Protein AF-A0A9D3AV76-F1 (afdb_monomer_lite)

Radius of gyration: 21.57 Å; chains: 1; bounding box: 49×58×57 Å

pLDDT: mean 88.71, std 9.18, range [44.19, 98.12]

Sequence (256 aa):
MWAYLFTVALEMLTSYLLTSFLQIGNFQASYWVKEFFNGGSGPGSYFVPLVLQIIFFLPVLYILAQKNANLMLIGAFALNILFELGCYYWAMPQSTYRFIFLRYLFAIALGIWLAKAKHINWYLVTAGALLSLLYITGVSFYDLRPPVQPDWSPQNAPAFFWPFMVVLLGLKLLPEQANGPVKLIAALGKASYHIFLSQMVYFYYMDYLFAKLPLGLYILINLTICLSAGYLFYLLEQKLRAVLNTKKEAGYAVSQ

Foldseek 3Di:
DVLLVVLLVVVLVVVVCCCPPVVPDDRDPVVSVVQVCLQHDFPPSLVVLLVVVCVVCVVVLLVVVVVPLVVSLVVLLVQQVVVQLVCLVVVPDPSVVSNDNSQCSNLSSLVSSVVNDPDDDPVVLVVLLVQLVVQLCCLVPVVDDDSGDNVCRNPGSSNNSNVSVVVVCCVVPPDPDQDDPSVVVVLLVVLVVLLSSLLRSCRRPPLVVCVPPDPVVSVVVSCVRSSVRSSVSVVVVVVVVVVVVVVVVVVVVVVD

Secondary structure (DSSP, 8-state):
-HHHHHHHHHHHHHHHHHHHHH--S---HHHHHHHHHTT-SSTTTTHHHHHHHHHHHHHHHHHHHHHHHHHHHHHHHHHHHHHHHHHHHTT--HHHHTT-GGGGHHHHHHHHHHHH-SS--HHHHHHHHHHHHHHHHHHHHS----SS-GGGTTSSGGGTHHHHHHHHHHHHHS-SS--HHHHHHHHHHHTHHHHHHHHHHHHHHTGGGTTTS-HHHHHHHHHHHHHHHHHHHHHHHHHHHHHHHHHHHHHHHT--

Organism: NCBI:txid182264

Structure (mmCIF, N/CA/C/O backbone):
data_AF-A0A9D3AV76-F1
#
_entry.id   AF-A0A9D3AV76-F1
#
loop_
_atom_site.group_PDB
_atom_site.id
_atom_site.type_symbol
_atom_site.label_atom_id
_atom_site.label_alt_id
_atom_site.label_comp_id
_atom_site.label_asym_id
_atom_site.label_entity_id
_atom_site.label_seq_id
_atom_site.pdbx_PDB_ins_code
_atom_site.Cartn_x
_atom_site.Cartn_y
_atom_site.Cartn_z
_atom_site.occupancy
_atom_site.B_iso_or_equiv
_atom_site.auth_seq_id
_atom_site.auth_comp_id
_atom_site.auth_asym_id
_atom_site.auth_atom_id
_atom_site.pdbx_PDB_model_num
ATOM 1 N N . MET A 1 1 ? 5.324 -13.870 8.249 1.00 69.00 1 MET A N 1
ATOM 2 C CA . MET A 1 1 ? 6.725 -14.335 8.138 1.00 69.00 1 MET A CA 1
ATOM 3 C C . MET A 1 1 ? 6.840 -15.620 7.320 1.00 69.00 1 MET A C 1
ATOM 5 O O . MET A 1 1 ? 7.427 -15.548 6.256 1.00 69.00 1 MET A O 1
ATOM 9 N N . TRP A 1 2 ? 6.248 -16.753 7.736 1.00 77.00 2 TRP A N 1
ATOM 10 C CA . TRP A 1 2 ? 6.347 -18.036 7.006 1.00 77.00 2 TRP A CA 1
ATOM 11 C C . TRP A 1 2 ? 5.944 -17.967 5.527 1.00 77.00 2 TRP A C 1
ATOM 13 O O . TRP A 1 2 ? 6.716 -18.400 4.681 1.00 77.00 2 TRP A O 1
ATOM 23 N N . ALA A 1 3 ? 4.801 -17.352 5.204 1.00 79.25 3 ALA A N 1
ATOM 24 C CA . ALA A 1 3 ? 4.372 -17.188 3.813 1.00 79.25 3 ALA A CA 1
ATOM 25 C C . ALA A 1 3 ? 5.372 -16.388 2.950 1.00 79.25 3 ALA A C 1
ATOM 27 O O . ALA A 1 3 ? 5.609 -16.738 1.798 1.00 79.25 3 ALA A O 1
ATOM 28 N N . TYR A 1 4 ? 6.018 -15.361 3.511 1.00 79.06 4 TYR A N 1
ATOM 29 C CA . TYR A 1 4 ? 7.055 -14.610 2.800 1.00 79.06 4 TYR A CA 1
ATOM 30 C C . TYR A 1 4 ? 8.331 -15.427 2.607 1.00 79.06 4 TYR A C 1
ATOM 32 O O . TYR A 1 4 ? 8.841 -15.483 1.498 1.00 79.06 4 TYR A O 1
ATOM 40 N N . LEU A 1 5 ? 8.809 -16.116 3.651 1.00 80.88 5 LEU A N 1
ATOM 41 C CA . LEU A 1 5 ? 9.973 -17.002 3.537 1.00 80.88 5 LEU A CA 1
ATOM 42 C C . LEU A 1 5 ? 9.748 -18.083 2.474 1.00 80.88 5 LEU A C 1
ATOM 44 O O . LEU A 1 5 ? 10.643 -18.362 1.685 1.00 80.88 5 LEU A O 1
ATOM 48 N N . PHE A 1 6 ? 8.538 -18.645 2.425 1.00 82.88 6 PHE A N 1
ATOM 49 C CA . PHE A 1 6 ? 8.140 -19.575 1.375 1.00 82.88 6 PHE A CA 1
ATOM 50 C C . PHE A 1 6 ? 8.172 -18.926 -0.013 1.00 82.88 6 PHE A C 1
ATOM 52 O O . PHE A 1 6 ? 8.683 -19.529 -0.947 1.00 82.88 6 PHE A O 1
ATOM 59 N N . THR A 1 7 ? 7.666 -17.699 -0.143 1.00 81.38 7 THR A N 1
ATOM 60 C CA . THR A 1 7 ? 7.647 -16.970 -1.421 1.00 81.38 7 THR A CA 1
ATOM 61 C C . THR A 1 7 ? 9.065 -16.700 -1.919 1.00 81.38 7 THR A C 1
ATOM 63 O O . THR A 1 7 ? 9.380 -17.037 -3.052 1.00 81.38 7 THR A O 1
ATOM 66 N N . VAL A 1 8 ? 9.959 -16.220 -1.053 1.00 79.12 8 VAL A N 1
ATOM 67 C CA . VAL A 1 8 ? 11.376 -16.022 -1.400 1.00 79.12 8 VAL A CA 1
ATOM 68 C C . VAL A 1 8 ? 12.038 -17.346 -1.782 1.00 79.12 8 VAL A C 1
ATOM 70 O O . VAL A 1 8 ? 12.766 -17.411 -2.766 1.00 79.12 8 VAL A O 1
ATOM 73 N N . ALA A 1 9 ? 11.772 -18.426 -1.041 1.00 81.94 9 ALA A N 1
ATOM 74 C CA . ALA A 1 9 ? 12.299 -19.745 -1.384 1.00 81.94 9 ALA A CA 1
ATOM 75 C C . ALA A 1 9 ? 11.786 -20.232 -2.751 1.00 81.94 9 ALA A C 1
ATOM 77 O O . ALA A 1 9 ? 12.544 -20.841 -3.505 1.00 81.94 9 ALA A O 1
ATOM 78 N N . LEU A 1 10 ? 10.527 -19.939 -3.086 1.00 83.56 10 LEU A N 1
ATOM 79 C CA . LEU A 1 10 ? 9.934 -20.244 -4.384 1.00 83.56 10 LEU A CA 1
ATOM 80 C C . LEU A 1 10 ? 10.586 -19.429 -5.511 1.00 83.56 10 LEU A C 1
ATOM 82 O O . LEU A 1 10 ? 10.905 -20.004 -6.549 1.00 83.56 10 LEU A O 1
ATOM 86 N N . GLU A 1 11 ? 10.828 -18.132 -5.315 1.00 82.44 11 GLU A N 1
ATOM 87 C CA . GLU A 1 11 ? 11.554 -17.279 -6.272 1.00 82.44 11 GLU A CA 1
ATOM 88 C C . GLU A 1 11 ? 12.980 -17.800 -6.497 1.00 82.44 11 GLU A C 1
ATOM 90 O O . GLU A 1 11 ? 13.387 -18.039 -7.635 1.00 82.44 11 GLU A O 1
ATOM 95 N N . MET A 1 12 ? 13.705 -18.091 -5.410 1.00 82.56 12 MET A N 1
ATOM 96 C CA . MET A 1 12 ? 15.048 -18.674 -5.462 1.00 82.56 12 MET A CA 1
ATOM 97 C C . MET A 1 12 ? 15.064 -20.000 -6.227 1.00 82.56 12 MET A C 1
ATOM 99 O O . MET A 1 12 ? 15.917 -20.197 -7.094 1.00 82.56 12 MET A O 1
ATOM 103 N N . LEU A 1 13 ? 14.123 -20.904 -5.929 1.00 84.25 13 LEU A N 1
ATOM 104 C CA . LEU A 1 13 ? 14.002 -22.193 -6.607 1.00 84.25 13 LEU A CA 1
ATOM 105 C C . LEU A 1 13 ? 13.678 -22.007 -8.091 1.00 84.25 13 LEU A C 1
ATOM 107 O O . LEU A 1 13 ? 14.307 -22.638 -8.934 1.00 84.25 13 LEU A O 1
ATOM 111 N N . THR A 1 14 ? 12.737 -21.123 -8.418 1.00 82.25 14 THR A N 1
ATOM 112 C CA . THR A 1 14 ? 12.335 -20.846 -9.803 1.00 82.25 14 THR A CA 1
ATOM 113 C C . THR A 1 14 ? 13.521 -20.323 -10.604 1.00 82.25 14 THR A C 1
ATOM 115 O O . THR A 1 14 ? 13.842 -20.869 -11.656 1.00 82.25 14 THR A O 1
ATOM 118 N N . SER A 1 15 ? 14.248 -19.333 -10.085 1.00 80.44 15 SER A N 1
ATOM 119 C CA . SER A 1 15 ? 15.439 -18.800 -10.750 1.00 80.44 15 SER A CA 1
ATOM 120 C C . SER A 1 15 ? 16.577 -19.813 -10.862 1.00 80.44 15 SER A C 1
ATOM 122 O O . SER A 1 15 ? 17.272 -19.826 -11.880 1.00 80.44 15 SER A O 1
ATOM 124 N N . TYR A 1 16 ? 16.760 -20.683 -9.863 1.00 83.31 16 TYR A N 1
ATOM 125 C CA . TYR A 1 16 ? 17.701 -21.798 -9.959 1.00 83.31 16 TYR A CA 1
ATOM 126 C C . TYR A 1 16 ? 17.314 -22.746 -11.100 1.00 83.31 16 TYR A C 1
ATOM 128 O O . TYR A 1 16 ? 18.141 -23.025 -11.961 1.00 83.31 16 TYR A O 1
ATOM 136 N N . LEU A 1 17 ? 16.048 -23.172 -11.172 1.00 84.44 17 LEU A N 1
ATOM 137 C CA . LEU A 1 17 ? 15.563 -24.070 -12.223 1.00 84.44 17 LEU A CA 1
ATOM 138 C C . LEU A 1 17 ? 15.683 -23.446 -13.622 1.00 84.44 17 LEU A C 1
ATOM 140 O O . LEU A 1 17 ? 16.164 -24.108 -14.540 1.00 84.44 17 LEU A O 1
ATOM 144 N N . LEU A 1 18 ? 15.310 -22.172 -13.788 1.00 82.06 18 LEU A N 1
ATOM 145 C CA . LEU A 1 18 ? 15.454 -21.448 -15.058 1.00 82.06 18 LEU A CA 1
ATOM 146 C C . LEU A 1 18 ? 16.920 -21.378 -15.510 1.00 82.06 18 LEU A C 1
ATOM 148 O O . LEU A 1 18 ? 17.220 -21.609 -16.681 1.00 82.06 18 LEU A O 1
ATOM 152 N N . THR A 1 19 ? 17.840 -21.128 -14.576 1.00 82.25 19 THR A N 1
ATOM 153 C CA . THR A 1 19 ? 19.273 -21.070 -14.885 1.00 82.25 19 THR A CA 1
ATOM 154 C C . THR A 1 19 ? 19.820 -22.459 -15.220 1.00 82.25 19 THR A C 1
ATOM 156 O O . THR A 1 19 ? 20.489 -22.638 -16.233 1.00 82.25 19 THR A O 1
ATOM 159 N N . SER A 1 20 ? 19.534 -23.460 -14.385 1.00 82.06 20 SER A N 1
ATOM 160 C CA . SER A 1 20 ? 20.127 -24.795 -14.500 1.00 82.06 20 SER A CA 1
ATOM 161 C C . SER A 1 20 ? 19.574 -25.611 -15.665 1.00 82.06 20 SER A C 1
ATOM 163 O O . SER A 1 20 ? 20.332 -26.362 -16.273 1.00 82.06 20 SER A O 1
ATOM 165 N N . PHE A 1 21 ? 18.284 -25.479 -15.987 1.00 82.25 21 PHE A N 1
ATOM 166 C CA . PHE A 1 21 ? 17.641 -26.299 -17.021 1.00 82.25 21 PHE A CA 1
ATOM 167 C C . PHE A 1 21 ? 17.421 -25.567 -18.340 1.00 82.25 21 PHE A C 1
ATOM 169 O O . PHE A 1 21 ? 17.516 -26.192 -19.392 1.00 82.25 21 PHE A O 1
ATOM 176 N N . LEU A 1 22 ? 17.132 -24.264 -18.304 1.00 78.62 22 LEU A N 1
ATOM 177 C CA . LEU A 1 22 ? 16.850 -23.488 -19.517 1.00 78.62 22 LEU A CA 1
ATOM 178 C C . LEU A 1 22 ? 18.026 -22.604 -19.947 1.00 78.62 22 LEU A C 1
ATOM 180 O O . LEU A 1 22 ? 17.945 -21.977 -20.997 1.00 78.62 22 LEU A O 1
ATOM 184 N N . GLN A 1 23 ? 19.112 -22.561 -19.162 1.00 78.62 23 GLN A N 1
ATOM 185 C CA . GLN A 1 23 ? 20.266 -21.677 -19.379 1.00 78.62 23 GLN A CA 1
ATOM 186 C C . GLN A 1 23 ? 19.872 -20.192 -19.474 1.00 78.62 23 GLN A C 1
ATOM 188 O O . GLN A 1 23 ? 20.535 -19.394 -20.136 1.00 78.62 23 GLN A O 1
ATOM 193 N N . ILE A 1 24 ? 18.781 -19.811 -18.801 1.00 71.25 24 ILE A N 1
ATOM 194 C CA . ILE A 1 24 ? 18.289 -18.434 -18.764 1.00 71.25 24 ILE A CA 1
ATOM 195 C C . ILE A 1 24 ? 18.791 -17.770 -17.479 1.00 71.25 24 ILE A C 1
ATOM 197 O O . ILE A 1 24 ? 18.365 -18.124 -16.381 1.00 71.25 24 ILE A O 1
ATOM 201 N N . GLY A 1 25 ? 19.654 -16.763 -17.627 1.00 70.56 25 GLY A N 1
ATOM 202 C CA . GLY A 1 25 ? 20.172 -15.958 -16.517 1.00 70.56 25 GLY A CA 1
ATOM 203 C C . GLY A 1 25 ? 21.386 -16.570 -15.808 1.00 70.56 25 GLY A C 1
ATOM 204 O O . GLY A 1 25 ? 22.022 -17.487 -16.314 1.00 70.56 25 GLY A O 1
ATOM 205 N N . ASN A 1 26 ? 21.733 -16.017 -14.642 1.00 74.69 26 ASN A N 1
ATOM 206 C CA . ASN A 1 26 ? 22.819 -16.492 -13.781 1.00 74.69 26 ASN A CA 1
ATOM 207 C C . ASN A 1 26 ? 22.327 -16.569 -12.331 1.00 74.69 26 ASN A C 1
ATOM 209 O O . ASN A 1 26 ? 21.819 -15.584 -11.795 1.00 74.69 26 ASN A O 1
ATOM 213 N N . PHE A 1 27 ? 22.527 -17.711 -11.669 1.00 77.75 27 PHE A N 1
ATOM 214 C CA . PHE A 1 27 ? 22.172 -17.892 -10.263 1.00 77.75 27 PHE A CA 1
ATOM 215 C C . PHE A 1 27 ? 23.388 -17.647 -9.362 1.00 77.75 27 PHE A C 1
ATOM 217 O O . PHE A 1 27 ? 24.388 -18.358 -9.445 1.00 77.75 27 PHE A O 1
ATOM 224 N N . GLN A 1 28 ? 23.292 -16.668 -8.459 1.00 81.06 28 GLN A N 1
ATOM 225 C CA . GLN A 1 28 ? 24.286 -16.433 -7.409 1.00 81.06 28 GLN A CA 1
ATOM 226 C C . GLN A 1 28 ? 23.604 -16.376 -6.041 1.00 81.06 28 GLN A C 1
ATOM 228 O O . GLN A 1 28 ? 22.741 -15.536 -5.807 1.00 81.06 28 GLN A O 1
ATOM 233 N N . ALA A 1 29 ? 24.013 -17.226 -5.096 1.00 76.38 29 ALA A N 1
ATOM 234 C CA . ALA A 1 29 ? 23.403 -17.260 -3.762 1.00 76.38 29 ALA A CA 1
ATOM 235 C C . ALA A 1 29 ? 23.553 -15.926 -2.998 1.00 76.38 29 ALA A C 1
ATOM 237 O O . ALA A 1 29 ? 22.637 -15.495 -2.302 1.00 76.38 29 ALA A O 1
ATOM 238 N N . SER A 1 30 ? 24.682 -15.232 -3.172 1.00 79.69 30 SER A N 1
ATOM 239 C CA . SER A 1 30 ? 24.945 -13.922 -2.560 1.00 79.69 30 SER A CA 1
ATOM 240 C C . SER A 1 30 ? 24.011 -12.818 -3.068 1.00 79.69 30 SER A C 1
ATOM 242 O O . SER A 1 30 ? 23.711 -11.886 -2.321 1.00 79.69 30 SER A O 1
ATOM 244 N N . TYR A 1 31 ? 23.530 -12.927 -4.310 1.00 80.69 31 TYR A N 1
ATOM 245 C CA . TYR A 1 31 ? 22.518 -12.033 -4.864 1.00 80.69 31 TYR A CA 1
ATOM 246 C C . TYR A 1 31 ? 21.194 -12.200 -4.113 1.00 80.69 31 TYR A C 1
ATOM 248 O O . TYR A 1 31 ? 20.659 -11.220 -3.612 1.00 80.69 31 TYR A O 1
ATOM 256 N N . TRP A 1 32 ? 20.739 -13.435 -3.899 1.00 76.19 32 TRP A N 1
ATOM 257 C CA . TRP A 1 32 ? 19.481 -13.715 -3.198 1.00 76.19 32 TRP A CA 1
ATOM 258 C C . TRP A 1 32 ? 19.474 -13.293 -1.728 1.00 76.19 32 TRP A C 1
ATOM 260 O O . TRP A 1 32 ? 18.453 -12.829 -1.227 1.00 76.19 32 TRP A O 1
ATOM 270 N N . VAL A 1 33 ? 20.619 -13.375 -1.042 1.00 76.44 33 VAL A N 1
ATOM 271 C CA . VAL A 1 33 ? 20.750 -12.822 0.316 1.00 76.44 33 VAL A CA 1
ATOM 272 C C . VAL A 1 33 ? 20.561 -11.303 0.306 1.00 76.44 33 VAL A C 1
ATOM 274 O O . VAL A 1 33 ? 19.845 -10.774 1.151 1.00 76.44 33 VAL A O 1
ATOM 277 N N . LYS A 1 34 ? 21.163 -10.591 -0.656 1.00 77.12 34 LYS A N 1
ATOM 278 C CA . LYS A 1 34 ? 20.973 -9.137 -0.801 1.00 77.12 34 LYS A CA 1
ATOM 279 C C . LYS A 1 34 ? 19.532 -8.799 -1.172 1.00 77.12 34 LYS A C 1
ATOM 281 O O . LYS A 1 34 ? 18.949 -7.905 -0.567 1.00 77.12 34 LYS A O 1
ATOM 286 N N . GLU A 1 35 ? 18.956 -9.533 -2.116 1.00 75.06 35 GLU A N 1
ATOM 287 C CA . GLU A 1 35 ? 17.571 -9.362 -2.545 1.00 75.06 35 GLU A CA 1
ATOM 288 C C . GLU A 1 35 ? 16.603 -9.551 -1.379 1.00 75.06 35 GLU A C 1
ATOM 290 O O . GLU A 1 35 ? 15.735 -8.712 -1.202 1.00 75.06 35 GLU A O 1
ATOM 295 N N . PHE A 1 36 ? 16.796 -10.536 -0.497 1.00 72.81 36 PHE A N 1
ATOM 296 C CA . PHE A 1 36 ? 15.946 -10.717 0.686 1.00 72.81 36 PHE A CA 1
ATOM 297 C C . PHE A 1 36 ? 15.835 -9.453 1.559 1.00 72.81 36 PHE A C 1
ATOM 299 O O . PHE A 1 36 ? 14.736 -9.090 1.988 1.00 72.81 36 PHE A O 1
ATOM 306 N N . PHE A 1 37 ? 16.956 -8.761 1.796 1.00 71.06 37 PHE A N 1
ATOM 307 C CA . PHE A 1 37 ? 16.985 -7.502 2.553 1.00 71.06 37 PHE A CA 1
ATOM 308 C C . PHE A 1 37 ? 16.527 -6.295 1.729 1.00 71.06 37 PHE A C 1
ATOM 310 O O . PHE A 1 37 ? 15.977 -5.348 2.287 1.00 71.06 37 PHE A O 1
ATOM 317 N N . ASN A 1 38 ? 16.692 -6.354 0.409 1.00 70.81 38 ASN A N 1
ATOM 318 C CA . ASN A 1 38 ? 16.188 -5.365 -0.540 1.00 70.81 38 ASN A CA 1
ATOM 319 C C . ASN A 1 38 ? 14.750 -5.670 -1.005 1.00 70.81 38 ASN A C 1
ATOM 321 O O . ASN A 1 38 ? 14.259 -5.034 -1.931 1.00 70.81 38 ASN A O 1
ATOM 325 N N . GLY A 1 39 ? 14.058 -6.618 -0.368 1.00 63.94 39 GLY A N 1
ATOM 326 C CA . GLY A 1 39 ? 12.656 -6.941 -0.620 1.00 63.94 39 GLY A CA 1
ATOM 327 C C . GLY A 1 39 ? 12.377 -7.910 -1.768 1.00 63.94 39 GLY A C 1
ATOM 328 O O . GLY A 1 39 ? 11.233 -8.312 -1.933 1.00 63.94 39 GLY A O 1
ATOM 329 N N . GLY A 1 40 ? 13.391 -8.337 -2.513 1.00 68.44 40 GLY A N 1
ATOM 330 C CA . GLY A 1 40 ? 13.275 -9.252 -3.642 1.00 68.44 40 GLY A CA 1
ATOM 331 C C . GLY A 1 40 ? 13.197 -8.531 -4.983 1.00 68.44 40 GLY A C 1
ATOM 332 O O . GLY A 1 40 ? 13.213 -7.296 -5.073 1.00 68.44 40 GLY A O 1
ATOM 333 N N . SER A 1 41 ? 13.040 -9.323 -6.035 1.00 66.44 41 SER A N 1
ATOM 334 C CA . SER A 1 41 ? 12.926 -8.838 -7.404 1.00 66.44 41 SER A CA 1
ATOM 335 C C . SER A 1 41 ? 11.465 -8.810 -7.850 1.00 66.44 41 SER A C 1
ATOM 337 O O . SER A 1 41 ? 10.723 -9.759 -7.637 1.00 66.44 41 SER A O 1
ATOM 339 N N . GLY A 1 42 ? 11.042 -7.701 -8.464 1.00 70.56 42 GLY A N 1
ATOM 340 C CA . GLY A 1 42 ? 9.689 -7.536 -9.005 1.00 70.56 42 GLY A CA 1
ATOM 341 C C . GLY A 1 42 ? 8.834 -6.456 -8.332 1.00 70.56 42 GLY A C 1
ATOM 342 O O . GLY A 1 42 ? 9.259 -5.791 -7.382 1.00 70.56 42 GLY A O 1
ATOM 343 N N . PRO A 1 43 ? 7.634 -6.198 -8.874 1.00 73.44 43 PRO A N 1
ATOM 344 C CA . PRO A 1 43 ? 6.747 -5.158 -8.369 1.00 73.44 43 PRO A CA 1
ATOM 345 C C . PRO A 1 43 ? 6.242 -5.509 -6.964 1.00 73.44 43 PRO A C 1
ATOM 347 O O . PRO A 1 43 ? 5.782 -6.617 -6.722 1.00 73.44 43 PRO A O 1
ATOM 350 N N . GLY A 1 44 ? 6.321 -4.557 -6.029 1.00 75.06 44 GLY A N 1
ATOM 351 C CA . GLY A 1 44 ? 5.856 -4.731 -4.643 1.00 75.06 44 GLY A CA 1
ATOM 352 C C . GLY A 1 44 ? 6.878 -5.346 -3.679 1.00 75.06 44 GLY A C 1
ATOM 353 O O . GLY A 1 44 ? 6.672 -5.291 -2.470 1.00 75.06 44 GLY A O 1
ATOM 354 N N . SER A 1 45 ? 8.014 -5.832 -4.175 1.00 78.75 45 SER A N 1
ATOM 355 C CA . SER A 1 45 ? 9.061 -6.492 -3.383 1.00 78.75 45 SER A CA 1
ATOM 356 C C . SER A 1 45 ? 9.558 -5.653 -2.189 1.00 78.75 45 SER A C 1
ATOM 358 O O . SER A 1 45 ? 9.711 -6.127 -1.062 1.00 78.75 45 SER A O 1
ATOM 360 N N . TYR A 1 46 ? 9.625 -4.334 -2.371 1.00 81.31 46 TYR A N 1
ATOM 361 C CA . TYR A 1 46 ? 9.978 -3.367 -1.329 1.00 81.31 46 TYR A CA 1
ATOM 362 C C . TYR A 1 46 ? 9.070 -3.362 -0.088 1.00 81.31 46 TYR A C 1
ATOM 364 O O . TYR A 1 46 ? 9.436 -2.773 0.933 1.00 81.31 46 TYR A O 1
ATOM 372 N N . PHE A 1 47 ? 7.901 -4.007 -0.141 1.00 81.38 47 PHE A N 1
ATOM 373 C CA . PHE A 1 47 ? 6.940 -4.035 0.955 1.00 81.38 47 PHE A CA 1
ATOM 374 C C . PHE A 1 47 ? 7.489 -4.704 2.220 1.00 81.38 47 PHE A C 1
ATOM 376 O O . PHE A 1 47 ? 7.197 -4.245 3.321 1.00 81.38 47 PHE A O 1
ATOM 383 N N . VAL A 1 48 ? 8.303 -5.758 2.115 1.00 78.88 48 VAL A N 1
ATOM 384 C CA . VAL A 1 48 ? 8.774 -6.459 3.323 1.00 78.88 48 VAL A CA 1
ATOM 385 C C . VAL A 1 48 ? 9.803 -5.663 4.131 1.00 78.88 48 VAL A C 1
ATOM 387 O O . VAL A 1 48 ? 9.579 -5.487 5.334 1.00 78.88 48 VAL A O 1
ATOM 390 N N . PRO A 1 49 ? 10.872 -5.109 3.529 1.00 82.88 49 PRO A N 1
ATOM 391 C CA . PRO A 1 49 ? 11.771 -4.196 4.235 1.00 82.88 49 PRO A CA 1
ATOM 392 C C . PRO A 1 49 ? 11.033 -2.986 4.815 1.00 82.88 49 PRO A C 1
ATOM 394 O O . PRO A 1 49 ? 11.350 -2.526 5.913 1.00 82.88 49 PRO A O 1
ATOM 397 N N . LEU A 1 50 ? 10.010 -2.497 4.108 1.00 88.06 50 LEU A N 1
ATOM 398 C CA . LEU A 1 50 ? 9.139 -1.432 4.588 1.00 88.06 50 LEU A CA 1
ATOM 399 C C . LEU A 1 50 ? 8.366 -1.850 5.851 1.00 88.06 50 LEU A C 1
ATOM 401 O O . LEU A 1 50 ? 8.369 -1.114 6.834 1.00 88.06 50 LEU A O 1
ATOM 405 N N . VAL A 1 51 ? 7.740 -3.031 5.871 1.00 86.81 51 VAL A N 1
ATOM 406 C CA . VAL A 1 51 ? 7.018 -3.539 7.054 1.00 86.81 51 VAL A CA 1
ATOM 407 C C . VAL A 1 51 ? 7.946 -3.669 8.261 1.00 86.81 51 VAL A C 1
ATOM 409 O O . VAL A 1 51 ? 7.544 -3.316 9.368 1.00 86.81 51 VAL A O 1
ATOM 412 N N . LEU A 1 52 ? 9.191 -4.116 8.071 1.00 85.94 52 LEU A N 1
ATOM 413 C CA . LEU A 1 52 ? 10.173 -4.186 9.159 1.00 85.94 52 LEU A CA 1
ATOM 414 C C . LEU A 1 52 ? 10.475 -2.803 9.753 1.00 85.94 52 LEU A C 1
ATOM 416 O O . LEU A 1 52 ? 10.484 -2.657 10.976 1.00 85.94 52 LEU A O 1
ATOM 420 N N . GLN A 1 53 ? 10.646 -1.777 8.911 1.00 91.56 53 GLN A N 1
ATOM 421 C CA . GLN A 1 53 ? 10.784 -0.394 9.383 1.00 91.56 53 GLN A CA 1
ATOM 422 C C . GLN A 1 53 ? 9.534 0.051 10.151 1.00 91.56 53 GLN A C 1
ATOM 424 O O . GLN A 1 53 ? 9.644 0.599 11.245 1.00 91.56 53 GLN A O 1
ATOM 429 N N . ILE A 1 54 ? 8.338 -0.231 9.624 1.00 91.75 54 ILE A N 1
ATOM 430 C CA . ILE A 1 54 ? 7.076 0.133 10.278 1.00 91.75 54 ILE A CA 1
ATOM 431 C C . ILE A 1 54 ? 6.977 -0.505 11.664 1.00 91.75 54 ILE A C 1
ATOM 433 O O . ILE A 1 54 ? 6.646 0.200 12.609 1.00 91.75 54 ILE A O 1
ATOM 437 N N . ILE A 1 55 ? 7.303 -1.793 11.821 1.00 91.56 55 ILE A N 1
ATOM 438 C CA . ILE A 1 55 ? 7.284 -2.478 13.126 1.00 91.56 55 ILE A CA 1
ATOM 439 C C . ILE A 1 55 ? 8.153 -1.739 14.151 1.00 91.56 55 ILE A C 1
ATOM 441 O O . ILE A 1 55 ? 7.751 -1.602 15.305 1.00 91.56 55 ILE A O 1
ATOM 445 N N . PHE A 1 56 ? 9.312 -1.228 13.732 1.00 91.44 56 PHE A N 1
ATOM 446 C CA . PHE A 1 56 ? 10.219 -0.491 14.609 1.00 91.44 56 PHE A CA 1
ATOM 447 C C . PHE A 1 56 ? 9.709 0.915 14.964 1.00 91.44 56 PHE A C 1
ATOM 449 O O . PHE A 1 56 ? 9.841 1.350 16.107 1.00 91.44 56 PHE A O 1
ATOM 456 N N . PHE A 1 57 ? 9.097 1.628 14.013 1.00 93.00 57 PHE A N 1
ATOM 457 C CA . PHE A 1 57 ? 8.624 3.004 14.223 1.00 93.00 57 PHE A CA 1
ATOM 458 C C . PHE A 1 57 ? 7.204 3.103 14.799 1.00 93.00 57 PHE A C 1
ATOM 460 O O . PHE A 1 57 ? 6.852 4.122 15.399 1.00 93.00 57 PHE A O 1
ATOM 467 N N . LEU A 1 58 ? 6.386 2.057 14.670 1.00 94.00 58 LEU A N 1
ATOM 468 C CA . LEU A 1 58 ? 5.004 2.039 15.149 1.00 94.00 58 LEU A CA 1
ATOM 469 C C . LEU A 1 58 ? 4.875 2.349 16.655 1.00 94.00 58 LEU A C 1
ATOM 471 O O . LEU A 1 58 ? 4.005 3.153 17.000 1.00 94.00 58 LEU A O 1
ATOM 475 N N . PRO A 1 59 ? 5.729 1.816 17.560 1.00 94.50 59 PRO A N 1
ATOM 476 C CA . PRO A 1 59 ? 5.690 2.168 18.979 1.00 94.50 59 PRO A CA 1
ATOM 477 C C . PRO A 1 59 ? 5.870 3.669 19.230 1.00 94.50 59 PRO A C 1
ATOM 479 O O . PRO A 1 59 ? 5.171 4.237 20.067 1.00 94.50 59 PRO A O 1
ATOM 482 N N . VAL A 1 60 ? 6.755 4.331 18.479 1.00 95.56 60 VAL A N 1
ATOM 483 C CA . VAL A 1 60 ? 6.999 5.777 18.602 1.00 95.56 60 VAL A CA 1
ATOM 484 C C . VAL A 1 60 ? 5.744 6.559 18.224 1.00 95.56 60 VAL A C 1
ATOM 486 O O . VAL A 1 60 ? 5.279 7.397 18.999 1.00 95.56 60 VAL A O 1
ATOM 489 N N . LEU A 1 61 ? 5.145 6.245 17.071 1.00 95.69 61 LEU A N 1
ATOM 490 C CA . LEU A 1 61 ? 3.905 6.884 16.619 1.00 95.69 61 LEU A CA 1
ATOM 491 C C . LEU A 1 61 ? 2.758 6.649 17.603 1.00 95.69 61 LEU A C 1
ATOM 493 O O . LEU A 1 61 ? 1.991 7.566 17.892 1.00 95.69 61 LEU A O 1
ATOM 497 N N . TYR A 1 62 ? 2.673 5.446 18.173 1.00 95.25 62 TYR A N 1
ATOM 498 C CA . TYR A 1 62 ? 1.679 5.118 19.185 1.00 95.25 62 TYR A CA 1
ATOM 499 C C . TYR A 1 62 ? 1.858 5.941 20.469 1.00 95.25 62 TYR A C 1
ATOM 501 O O . TYR A 1 62 ? 0.883 6.493 20.976 1.00 95.25 62 TYR A O 1
ATOM 509 N N . ILE A 1 63 ? 3.088 6.088 20.976 1.00 96.19 63 ILE A N 1
ATOM 510 C CA . ILE A 1 63 ? 3.379 6.923 22.155 1.00 96.19 63 ILE A CA 1
ATOM 511 C C . ILE A 1 63 ? 2.986 8.384 21.898 1.00 96.19 63 ILE A C 1
ATOM 513 O O . ILE A 1 63 ? 2.375 9.019 22.760 1.00 96.19 63 ILE A O 1
ATOM 517 N N . LEU A 1 64 ? 3.287 8.921 20.712 1.00 96.31 64 LEU A N 1
ATOM 518 C CA . LEU A 1 64 ? 2.875 10.276 20.328 1.00 96.31 64 LEU A CA 1
ATOM 519 C C . LEU A 1 64 ? 1.348 10.406 20.257 1.00 96.31 64 LEU A C 1
ATOM 521 O O . LEU A 1 64 ? 0.787 11.378 20.765 1.00 96.31 64 LEU A O 1
ATOM 525 N N . ALA A 1 65 ? 0.669 9.402 19.698 1.00 95.62 65 ALA A N 1
ATOM 526 C CA . ALA A 1 65 ? -0.786 9.372 19.594 1.00 95.62 65 ALA A CA 1
ATOM 527 C C . ALA A 1 65 ? -1.481 9.367 20.964 1.00 95.62 65 ALA A C 1
ATOM 529 O O . ALA A 1 65 ? -2.534 9.982 21.119 1.00 95.62 65 ALA A O 1
ATOM 530 N N . GLN A 1 66 ? -0.885 8.708 21.964 1.00 95.00 66 GLN A N 1
ATOM 531 C CA . GLN A 1 66 ? -1.401 8.691 23.336 1.00 95.00 66 GLN A CA 1
ATOM 532 C C . GLN A 1 66 ? -1.335 10.065 24.005 1.00 95.00 66 GLN A C 1
ATOM 534 O O . GLN A 1 66 ? -2.201 10.389 24.813 1.00 95.00 66 GLN A O 1
ATOM 539 N N . LYS A 1 67 ? -0.329 10.882 23.665 1.00 93.94 67 LYS A N 1
ATOM 540 C CA . LYS A 1 67 ? -0.230 12.262 24.156 1.00 93.94 67 LYS A CA 1
ATOM 541 C C . LYS A 1 67 ? -1.253 13.156 23.464 1.00 93.94 67 LYS A C 1
ATOM 543 O O . LYS A 1 67 ? -2.001 13.864 24.129 1.00 93.94 67 LYS A O 1
ATOM 548 N N . ASN A 1 68 ? -1.273 13.135 22.130 1.00 94.50 68 ASN A N 1
ATOM 549 C CA . ASN A 1 68 ? -2.240 13.875 21.325 1.00 94.50 68 ASN A CA 1
ATOM 550 C C . ASN A 1 68 ? -2.303 13.308 19.896 1.00 94.50 68 ASN A C 1
ATOM 552 O O . ASN A 1 68 ? -1.434 13.581 19.065 1.00 94.50 68 ASN A O 1
ATOM 556 N N . ALA A 1 69 ? -3.359 12.548 19.594 1.00 94.12 69 ALA A N 1
ATOM 557 C CA . ALA A 1 69 ? -3.542 11.914 18.289 1.00 94.12 69 ALA A CA 1
ATOM 558 C C . ALA A 1 69 ? -3.651 12.922 17.131 1.00 94.12 69 ALA A C 1
ATOM 560 O O . ALA A 1 69 ? -3.116 12.665 16.056 1.00 94.12 69 ALA A O 1
ATOM 561 N N . ASN A 1 70 ? -4.293 14.076 17.341 1.00 93.50 70 ASN A N 1
ATOM 562 C CA . ASN A 1 70 ? -4.437 15.099 16.299 1.00 93.50 70 ASN A CA 1
ATOM 563 C C . ASN A 1 70 ? -3.087 15.749 15.974 1.00 93.50 70 ASN A C 1
ATOM 565 O O . ASN A 1 70 ? -2.749 15.915 14.806 1.00 93.50 70 ASN A O 1
ATOM 569 N N . LEU A 1 71 ? -2.294 16.075 17.000 1.00 95.06 71 LEU A N 1
ATOM 570 C CA . LEU A 1 71 ? -0.964 16.656 16.804 1.00 95.06 71 LEU A CA 1
ATOM 571 C C . LEU A 1 71 ? -0.006 15.659 16.139 1.00 95.06 71 LEU A C 1
ATOM 573 O O . LEU A 1 71 ? 0.751 16.044 15.254 1.00 95.06 71 LEU A O 1
ATOM 577 N N . MET A 1 72 ? -0.076 14.378 16.516 1.00 96.62 72 MET A N 1
ATOM 578 C CA . MET A 1 72 ? 0.665 13.2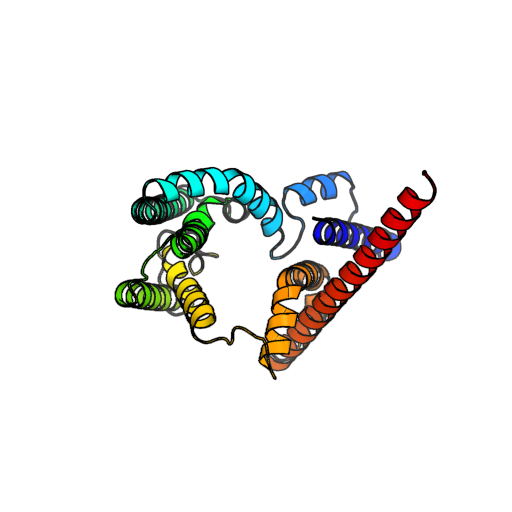98 15.856 1.00 96.62 72 MET A CA 1
ATOM 579 C C . MET A 1 72 ? 0.300 13.199 14.370 1.00 96.62 72 MET A C 1
ATOM 581 O O . MET A 1 72 ? 1.196 13.127 13.534 1.00 96.62 72 MET A O 1
ATOM 585 N N . LEU A 1 73 ? -0.992 13.278 14.034 1.00 96.06 73 LEU A N 1
ATOM 586 C CA . LEU A 1 73 ? -1.467 13.238 12.652 1.00 96.06 73 LEU A CA 1
ATOM 587 C C . LEU A 1 73 ? -0.971 14.440 11.827 1.00 96.06 73 LEU A C 1
ATOM 589 O O . LEU A 1 73 ? -0.453 14.253 10.727 1.00 96.06 73 LEU A O 1
ATOM 593 N N . ILE A 1 74 ? -1.084 15.660 12.366 1.00 95.81 74 ILE A N 1
ATOM 594 C CA . ILE A 1 74 ? -0.599 16.887 11.709 1.00 95.81 74 ILE A CA 1
ATOM 595 C C . ILE A 1 74 ? 0.924 16.834 11.528 1.00 95.81 74 ILE A C 1
ATOM 597 O O . ILE A 1 74 ? 1.428 17.128 10.446 1.00 95.81 74 ILE A O 1
ATOM 601 N N . GLY A 1 75 ? 1.660 16.414 12.561 1.00 97.50 75 GLY A N 1
ATOM 602 C CA . GLY A 1 75 ? 3.113 16.259 12.500 1.00 97.50 75 GLY A CA 1
ATOM 603 C C . GLY A 1 75 ? 3.549 15.207 11.479 1.00 97.50 75 GLY A C 1
ATOM 604 O O . GLY A 1 75 ? 4.484 15.443 10.721 1.00 97.50 75 GLY A O 1
ATOM 605 N N . ALA A 1 76 ? 2.839 14.078 11.402 1.00 97.56 76 ALA A N 1
ATOM 606 C CA . ALA A 1 76 ? 3.075 13.036 10.408 1.00 97.56 76 ALA A CA 1
ATOM 607 C C . ALA A 1 76 ? 2.832 13.535 8.977 1.00 97.56 76 ALA A C 1
ATOM 609 O O . ALA A 1 76 ? 3.629 13.232 8.091 1.00 97.56 76 ALA A O 1
ATOM 610 N N . PHE A 1 77 ? 1.773 14.321 8.754 1.00 97.00 77 PHE A N 1
ATOM 611 C CA . PHE A 1 77 ? 1.514 14.962 7.463 1.00 97.00 77 PHE A CA 1
ATOM 612 C C . PHE A 1 77 ? 2.649 15.914 7.079 1.00 97.00 77 PHE A C 1
ATOM 614 O O . PHE A 1 77 ? 3.230 15.778 6.005 1.00 97.00 77 PHE A O 1
ATOM 621 N N . ALA A 1 78 ? 3.011 16.833 7.979 1.00 97.44 78 ALA A N 1
ATOM 622 C CA . ALA A 1 78 ? 4.066 17.811 7.738 1.00 97.44 78 ALA A CA 1
ATOM 623 C C . ALA A 1 78 ? 5.418 17.137 7.457 1.00 97.44 78 ALA A C 1
ATOM 625 O O . ALA A 1 78 ? 6.085 17.482 6.486 1.00 97.44 78 ALA A O 1
ATOM 626 N N . LEU A 1 79 ? 5.798 16.136 8.256 1.00 97.38 79 LEU A N 1
ATOM 627 C CA . LEU A 1 79 ? 7.048 15.400 8.066 1.00 97.38 79 LEU A CA 1
ATOM 628 C C . LEU A 1 79 ? 7.063 14.616 6.746 1.00 97.38 79 LEU A C 1
ATOM 630 O O . LEU A 1 79 ? 8.098 14.564 6.089 1.00 97.38 79 LEU A O 1
ATOM 634 N N . ASN A 1 80 ? 5.930 14.042 6.334 1.00 96.44 80 ASN A N 1
ATOM 635 C CA . ASN A 1 80 ? 5.809 13.359 5.047 1.00 96.44 80 ASN A CA 1
ATOM 636 C C . ASN A 1 80 ? 5.981 14.342 3.875 1.00 96.44 80 ASN A C 1
ATOM 638 O O . ASN A 1 80 ? 6.779 14.076 2.986 1.00 96.44 80 ASN A O 1
ATOM 642 N N . ILE A 1 81 ? 5.343 15.518 3.917 1.00 95.62 81 ILE A N 1
ATOM 643 C CA . ILE A 1 81 ? 5.530 16.566 2.896 1.00 95.62 81 ILE A CA 1
ATOM 644 C C . ILE A 1 81 ? 6.982 17.058 2.847 1.00 95.62 81 ILE A C 1
ATOM 646 O O . ILE A 1 81 ? 7.549 17.177 1.765 1.00 95.62 81 ILE A O 1
ATOM 650 N N . LEU A 1 82 ? 7.609 17.314 4.000 1.00 96.31 82 LEU A N 1
ATOM 651 C CA . LEU A 1 82 ? 9.020 17.712 4.059 1.00 96.31 82 LEU A CA 1
ATOM 652 C C . LEU A 1 82 ? 9.938 16.638 3.467 1.00 96.31 82 LEU A C 1
ATOM 654 O O . LEU A 1 82 ? 10.889 16.962 2.759 1.00 96.31 82 LEU A O 1
ATOM 658 N N . PHE A 1 83 ? 9.636 15.367 3.730 1.00 95.56 83 PHE A N 1
ATOM 659 C CA . PHE A 1 83 ? 10.347 14.242 3.141 1.00 95.56 83 PHE A CA 1
ATOM 660 C C . PHE A 1 83 ? 10.192 14.202 1.612 1.00 95.56 83 PHE A C 1
ATOM 662 O O . PHE A 1 83 ? 11.197 14.068 0.916 1.00 95.56 83 PHE A O 1
ATOM 669 N N . GLU A 1 84 ? 8.975 14.372 1.085 1.00 94.88 84 GLU A N 1
ATOM 670 C CA . GLU A 1 84 ? 8.719 14.419 -0.363 1.00 94.88 84 GLU A CA 1
ATOM 671 C C . GLU A 1 84 ? 9.481 15.565 -1.042 1.00 94.88 84 GLU A C 1
ATOM 673 O O . GLU A 1 84 ? 10.166 15.346 -2.041 1.00 94.88 84 GLU A O 1
ATOM 678 N N . LEU A 1 85 ? 9.434 16.766 -0.456 1.00 94.94 85 LEU A N 1
ATOM 679 C CA . LEU A 1 85 ? 10.170 17.928 -0.954 1.00 94.94 85 LEU A CA 1
ATOM 680 C C . LEU A 1 85 ? 11.682 17.677 -0.943 1.00 94.94 85 LEU A C 1
ATOM 682 O O . LEU A 1 85 ? 12.356 17.942 -1.935 1.00 94.94 85 LEU A O 1
ATOM 686 N N . GLY A 1 86 ? 12.222 17.129 0.150 1.00 94.94 86 GLY A N 1
ATOM 687 C CA . GLY A 1 86 ? 13.640 16.776 0.241 1.00 94.94 86 GLY A CA 1
ATOM 688 C C . GLY A 1 86 ? 14.055 15.766 -0.832 1.00 94.94 86 GLY A C 1
ATOM 689 O O . GLY A 1 86 ? 15.066 15.959 -1.504 1.00 94.94 86 GLY A O 1
ATOM 690 N N . CYS A 1 87 ? 13.247 14.726 -1.056 1.00 94.50 87 CYS A N 1
ATOM 691 C CA . CYS A 1 87 ? 13.504 13.735 -2.103 1.00 94.50 87 CYS A CA 1
ATOM 692 C C . CYS A 1 87 ? 13.499 14.356 -3.503 1.00 94.50 87 CYS A C 1
ATOM 694 O O . CYS A 1 87 ? 14.361 14.019 -4.315 1.00 94.50 87 CYS A O 1
ATOM 696 N N . TYR A 1 88 ? 12.561 15.267 -3.766 1.00 93.56 88 TYR A N 1
ATOM 697 C CA . TYR A 1 88 ? 12.466 15.983 -5.033 1.00 93.56 88 TYR A CA 1
ATOM 698 C C . TYR A 1 88 ? 13.696 16.869 -5.279 1.00 93.56 88 TYR A C 1
ATOM 700 O O . TYR A 1 88 ? 14.362 16.731 -6.303 1.00 93.56 88 TYR A O 1
ATOM 708 N N . TYR A 1 89 ? 14.054 17.735 -4.325 1.00 95.12 89 TYR A N 1
ATOM 709 C CA . TYR A 1 89 ? 15.169 18.675 -4.491 1.00 95.12 89 TYR A CA 1
ATOM 710 C C . TYR A 1 89 ? 16.545 18.004 -4.520 1.00 95.12 89 TYR A C 1
ATOM 712 O O . TYR A 1 89 ? 17.452 18.508 -5.180 1.00 95.12 89 TYR A O 1
ATOM 720 N N . TRP A 1 90 ? 16.713 16.866 -3.845 1.00 94.69 90 TRP A N 1
ATOM 721 C CA . TRP A 1 90 ? 17.949 16.079 -3.902 1.00 94.69 90 TRP A CA 1
ATOM 722 C C . TRP A 1 90 ? 17.974 15.039 -5.024 1.00 94.69 90 TRP A C 1
ATOM 724 O O . TRP A 1 90 ? 18.917 14.252 -5.081 1.00 94.69 90 TRP A O 1
ATOM 734 N N . ALA A 1 91 ? 16.965 15.020 -5.903 1.00 92.12 91 ALA A N 1
ATOM 735 C CA . ALA A 1 91 ? 16.849 14.060 -7.000 1.00 92.12 91 ALA A CA 1
ATOM 736 C C . ALA A 1 91 ? 17.067 12.608 -6.532 1.00 92.12 91 ALA A C 1
ATOM 738 O O . ALA A 1 91 ? 17.851 11.850 -7.110 1.00 92.12 91 ALA A O 1
ATOM 739 N N . MET A 1 92 ? 16.399 12.225 -5.436 1.00 92.19 92 MET A N 1
ATOM 740 C CA . MET A 1 92 ? 16.592 10.914 -4.823 1.00 92.19 92 MET A CA 1
ATOM 741 C C . MET A 1 92 ? 16.283 9.792 -5.832 1.00 92.19 92 MET A C 1
ATOM 743 O O . MET A 1 92 ? 15.209 9.796 -6.447 1.00 92.19 92 MET A O 1
ATOM 747 N N . PRO A 1 93 ? 17.163 8.778 -5.962 1.00 90.44 93 PRO A N 1
ATOM 748 C CA . PRO A 1 93 ? 16.889 7.624 -6.805 1.00 90.44 93 PRO A CA 1
ATOM 749 C C . PRO A 1 93 ? 15.588 6.931 -6.398 1.00 90.44 93 PRO A C 1
ATOM 751 O O . PRO A 1 93 ? 15.370 6.619 -5.224 1.00 90.44 93 PRO A O 1
ATOM 754 N N . GLN A 1 94 ? 14.737 6.630 -7.379 1.00 85.31 94 GLN A N 1
ATOM 755 C CA . GLN A 1 94 ? 13.456 5.946 -7.162 1.00 85.31 94 GLN A CA 1
ATOM 756 C C . GLN A 1 94 ? 13.613 4.601 -6.449 1.00 85.31 94 GLN A C 1
ATOM 758 O O . GLN A 1 94 ? 12.781 4.227 -5.618 1.00 85.31 94 GLN A O 1
ATOM 763 N N . SER A 1 95 ? 14.704 3.895 -6.760 1.00 83.62 95 SER A N 1
ATOM 764 C CA . SER A 1 95 ? 15.067 2.630 -6.133 1.00 83.62 95 SER A CA 1
ATOM 765 C C . SER A 1 95 ? 15.214 2.768 -4.626 1.00 83.62 95 SER A C 1
ATOM 767 O O . SER A 1 95 ? 14.814 1.849 -3.933 1.00 83.62 95 SER A O 1
ATOM 769 N N . THR A 1 96 ? 15.726 3.892 -4.122 1.00 87.00 96 THR A N 1
ATOM 770 C CA . THR A 1 96 ? 15.881 4.166 -2.687 1.00 87.00 96 THR A CA 1
ATOM 771 C C . THR A 1 96 ? 14.591 4.723 -2.098 1.00 87.00 96 THR A C 1
ATOM 773 O O . THR A 1 96 ? 14.120 4.235 -1.072 1.00 87.00 96 THR A O 1
ATOM 776 N N . TYR A 1 97 ? 13.978 5.690 -2.785 1.00 88.94 97 TYR A N 1
ATOM 777 C CA . TYR A 1 97 ? 12.748 6.362 -2.361 1.00 88.94 97 TYR A CA 1
ATOM 778 C C . TYR A 1 97 ? 11.628 5.373 -1.988 1.00 88.94 97 TYR A C 1
ATOM 780 O O . TYR A 1 97 ? 10.978 5.525 -0.954 1.00 88.94 97 TYR A O 1
ATOM 788 N N . ARG A 1 98 ? 11.442 4.302 -2.776 1.00 85.81 98 ARG A N 1
ATOM 789 C CA . ARG A 1 98 ? 10.376 3.307 -2.549 1.00 85.81 98 ARG A CA 1
ATOM 790 C C . ARG A 1 98 ? 10.500 2.512 -1.240 1.00 85.81 98 ARG A C 1
ATOM 792 O O . ARG A 1 98 ? 9.488 1.997 -0.768 1.00 85.81 98 ARG A O 1
ATOM 799 N N . PHE A 1 99 ? 11.700 2.409 -0.660 1.00 87.12 99 PHE A N 1
ATOM 800 C CA . PHE A 1 99 ? 11.940 1.645 0.572 1.00 87.12 99 PHE A CA 1
ATOM 801 C C . PHE A 1 99 ? 11.740 2.457 1.846 1.00 87.12 99 PHE A C 1
ATOM 803 O O . PHE A 1 99 ? 11.681 1.872 2.924 1.00 87.12 99 PHE A O 1
ATOM 810 N N . ILE A 1 100 ? 11.669 3.785 1.761 1.00 91.06 100 ILE A N 1
ATOM 811 C CA . ILE A 1 100 ? 11.695 4.632 2.950 1.00 91.06 100 ILE A CA 1
ATOM 812 C C . ILE A 1 100 ? 10.296 4.710 3.562 1.00 91.06 100 ILE A C 1
ATOM 814 O O . ILE A 1 100 ? 9.352 5.198 2.938 1.00 91.06 100 ILE A O 1
ATOM 818 N N . PHE A 1 101 ? 10.162 4.284 4.822 1.00 92.56 101 PHE A N 1
ATOM 819 C CA . PHE A 1 101 ? 8.863 4.280 5.502 1.00 92.56 101 PHE A CA 1
ATOM 820 C C . PHE A 1 101 ? 8.229 5.670 5.643 1.00 92.56 101 PHE A C 1
ATOM 822 O O . PHE A 1 101 ? 7.002 5.764 5.701 1.00 92.56 101 PHE A O 1
ATOM 829 N N . LEU A 1 102 ? 9.038 6.742 5.674 1.00 93.81 102 LEU A N 1
ATOM 830 C CA . LEU A 1 102 ? 8.554 8.121 5.800 1.00 93.81 102 LEU A CA 1
ATOM 831 C C . LEU A 1 102 ? 7.543 8.478 4.715 1.00 93.81 102 LEU A C 1
ATOM 833 O O . LEU A 1 102 ? 6.606 9.211 5.011 1.00 93.81 102 LEU A O 1
ATOM 837 N N . ARG A 1 103 ? 7.653 7.884 3.522 1.00 92.75 103 ARG A N 1
ATOM 838 C CA . ARG A 1 103 ? 6.675 8.006 2.435 1.00 92.75 103 ARG A CA 1
ATOM 839 C C . ARG A 1 103 ? 5.260 7.575 2.841 1.00 92.75 103 ARG A C 1
ATOM 841 O O . ARG A 1 103 ? 4.276 8.174 2.420 1.00 92.75 103 ARG A O 1
ATOM 848 N N . TYR A 1 104 ? 5.144 6.568 3.702 1.00 93.31 104 TYR A N 1
ATOM 849 C CA . TYR A 1 104 ? 3.870 6.006 4.167 1.00 93.31 104 TYR A CA 1
ATOM 850 C C . TYR A 1 104 ? 3.466 6.513 5.556 1.00 93.31 104 TYR A C 1
ATOM 852 O O . TYR A 1 104 ? 2.405 6.145 6.063 1.00 93.31 104 TYR A O 1
ATOM 860 N N . LEU A 1 105 ? 4.289 7.368 6.174 1.00 96.38 105 LEU A N 1
ATOM 861 C CA . LEU A 1 105 ? 4.104 7.868 7.535 1.00 96.38 105 LEU A CA 1
ATOM 862 C C . LEU A 1 105 ? 2.697 8.424 7.768 1.00 96.38 105 LEU A C 1
ATOM 864 O O . LEU A 1 105 ? 2.055 8.070 8.755 1.00 96.38 105 LEU A O 1
ATOM 868 N N . PHE A 1 106 ? 2.204 9.264 6.855 1.00 97.38 106 PHE A N 1
ATOM 869 C CA . PHE A 1 106 ? 0.891 9.878 7.020 1.00 97.38 106 PHE A CA 1
ATOM 870 C C . PHE A 1 106 ? -0.258 8.860 6.914 1.00 97.38 106 PHE A C 1
ATOM 872 O O . PHE A 1 106 ? -1.195 8.915 7.707 1.00 97.38 106 PHE A O 1
ATOM 879 N N . ALA A 1 107 ? -0.162 7.873 6.015 1.00 96.38 107 ALA A N 1
ATOM 880 C CA . ALA A 1 107 ? -1.152 6.797 5.909 1.00 96.38 107 ALA A CA 1
ATOM 881 C C . ALA A 1 107 ? -1.206 5.941 7.188 1.00 96.38 107 ALA A C 1
ATOM 883 O O . ALA A 1 107 ? -2.284 5.619 7.686 1.00 96.38 107 ALA A O 1
ATOM 884 N N . ILE A 1 108 ? -0.043 5.617 7.760 1.00 95.88 108 ILE A N 1
ATOM 885 C CA . ILE A 1 108 ? 0.051 4.877 9.027 1.00 95.88 108 ILE A CA 1
ATOM 886 C C . ILE A 1 108 ? -0.534 5.711 10.173 1.00 95.88 108 ILE A C 1
ATOM 888 O O . ILE A 1 108 ? -1.317 5.201 10.977 1.00 95.88 108 ILE A O 1
ATOM 892 N N . ALA A 1 109 ? -0.203 7.003 10.226 1.00 96.62 109 ALA A N 1
ATOM 893 C CA . ALA A 1 109 ? -0.725 7.928 11.224 1.00 96.62 109 ALA A CA 1
ATOM 894 C C . ALA A 1 109 ? -2.254 8.055 11.159 1.00 96.62 109 ALA A C 1
ATOM 896 O O . ALA A 1 109 ? -2.888 8.057 12.211 1.00 96.62 109 ALA A O 1
ATOM 897 N N . LEU A 1 110 ? -2.858 8.081 9.963 1.00 97.06 110 LEU A N 1
ATOM 898 C CA . LEU A 1 110 ? -4.317 8.046 9.785 1.00 97.06 110 LEU A CA 1
ATOM 899 C C . LEU A 1 110 ? -4.941 6.784 10.400 1.00 97.06 110 LEU A C 1
ATOM 901 O O . LEU A 1 110 ? -5.958 6.876 11.086 1.00 97.06 110 LEU A O 1
ATOM 905 N N . GLY A 1 111 ? -4.312 5.619 10.218 1.00 95.75 111 GLY A N 1
ATOM 906 C CA . GLY A 1 111 ? -4.762 4.364 10.829 1.00 95.75 111 GLY A CA 1
ATOM 907 C C . GLY A 1 111 ? -4.691 4.378 12.361 1.00 95.75 111 GLY A C 1
ATOM 908 O O . GLY A 1 111 ? -5.650 3.998 13.034 1.00 95.75 111 GLY A O 1
ATOM 909 N N . ILE A 1 112 ? -3.586 4.872 12.930 1.00 95.88 112 ILE A N 1
ATOM 910 C CA . ILE A 1 112 ? -3.433 5.018 14.390 1.00 95.88 112 ILE A CA 1
ATOM 911 C C . ILE A 1 112 ? -4.428 6.044 14.938 1.00 95.88 112 ILE A C 1
ATOM 913 O O . ILE A 1 112 ? -5.045 5.820 15.980 1.00 95.88 112 ILE A O 1
ATOM 917 N N . TRP A 1 113 ? -4.587 7.168 14.237 1.00 96.06 113 TRP A N 1
ATOM 918 C CA . TRP A 1 113 ? -5.532 8.215 14.595 1.00 96.06 113 TRP A CA 1
ATOM 919 C C . TRP A 1 113 ? -6.956 7.668 14.628 1.00 96.06 113 TRP A C 1
ATOM 921 O O . TRP A 1 113 ? -7.637 7.861 15.627 1.00 96.06 113 TRP A O 1
ATOM 931 N N . LEU A 1 114 ? -7.372 6.904 13.614 1.00 95.38 114 LEU A N 1
ATOM 932 C CA . LEU A 1 114 ? -8.678 6.247 13.581 1.00 95.38 114 LEU A CA 1
ATOM 933 C C . LEU A 1 114 ? -8.896 5.321 14.783 1.00 95.38 114 LEU A C 1
ATOM 935 O O . LEU A 1 114 ? -9.947 5.376 15.411 1.00 95.38 114 LEU A O 1
ATOM 939 N N . ALA A 1 115 ? -7.892 4.521 15.150 1.00 93.31 115 ALA A N 1
ATOM 940 C CA . ALA A 1 115 ? -7.978 3.624 16.304 1.00 93.31 115 ALA A CA 1
ATOM 941 C C . ALA A 1 115 ? -8.082 4.360 17.658 1.00 93.31 115 ALA A C 1
ATOM 943 O O . ALA A 1 115 ? -8.474 3.759 18.659 1.00 93.31 115 ALA A O 1
ATOM 944 N N . LYS A 1 116 ? -7.708 5.645 17.718 1.00 92.00 116 LYS A N 1
ATOM 945 C CA . LYS A 1 116 ? -7.739 6.476 18.935 1.00 92.00 116 LYS A CA 1
ATOM 946 C C . LYS A 1 116 ? -8.834 7.539 18.932 1.00 92.00 116 LYS A C 1
ATOM 948 O O . LYS A 1 116 ? -9.170 8.062 19.996 1.00 92.00 116 LYS A O 1
ATOM 953 N N . ALA A 1 117 ? -9.360 7.894 17.767 1.00 86.12 117 ALA A N 1
ATOM 954 C CA . ALA A 1 117 ? -10.335 8.955 17.617 1.00 86.12 117 ALA A CA 1
ATOM 955 C C . ALA A 1 117 ? -11.638 8.570 18.325 1.00 86.12 117 ALA A C 1
ATOM 957 O O . ALA A 1 117 ? -12.285 7.586 17.983 1.00 86.12 117 ALA A O 1
ATOM 958 N N . LYS A 1 118 ? -12.045 9.381 19.306 1.00 81.88 118 LYS A N 1
ATOM 959 C CA . LYS A 1 118 ? -13.351 9.227 19.969 1.00 81.88 118 LYS A CA 1
ATOM 960 C C . LYS A 1 118 ? -14.504 9.616 19.043 1.00 81.88 118 LYS A C 1
ATOM 962 O O . LYS A 1 118 ? -15.574 9.024 19.100 1.00 81.88 118 LYS A O 1
ATOM 967 N N . HIS A 1 119 ? -14.269 10.614 18.192 1.00 86.00 119 HIS A N 1
ATOM 968 C CA . HIS A 1 119 ? -15.228 11.113 17.215 1.00 86.00 119 HIS A CA 1
ATOM 969 C C . HIS A 1 119 ? -14.517 11.430 15.904 1.00 86.00 119 HIS A C 1
ATOM 971 O O . HIS A 1 119 ? -13.439 12.024 15.899 1.00 86.00 119 HIS A O 1
ATOM 977 N N . ILE A 1 120 ? -15.151 11.057 14.796 1.00 90.88 120 ILE A N 1
ATOM 978 C CA . ILE A 1 120 ? -14.668 11.345 13.449 1.00 90.88 120 ILE A CA 1
ATOM 979 C C . ILE A 1 120 ? -15.439 12.550 12.920 1.00 90.88 120 ILE A C 1
ATOM 981 O O . ILE A 1 120 ? -16.666 12.514 12.812 1.00 90.88 120 ILE A O 1
ATOM 985 N N . ASN A 1 121 ? -14.725 13.618 12.567 1.00 91.88 121 ASN A N 1
ATOM 986 C CA . ASN A 1 121 ? -15.332 14.750 11.879 1.00 91.88 121 ASN A CA 1
ATOM 987 C C . ASN A 1 121 ? -15.477 14.423 10.386 1.00 91.88 121 ASN A C 1
ATOM 989 O O . ASN A 1 121 ? -14.538 14.584 9.605 1.00 91.88 121 ASN A O 1
ATOM 993 N N . TRP A 1 122 ? -16.668 13.968 9.997 1.00 93.81 122 TRP A N 1
ATOM 994 C CA . TRP A 1 122 ? -16.964 13.570 8.621 1.00 93.81 122 TRP A CA 1
ATOM 995 C C . TRP A 1 122 ? -16.800 14.701 7.605 1.00 93.81 122 TRP A C 1
ATOM 997 O O . TRP A 1 122 ? -16.406 14.420 6.477 1.00 93.81 122 TRP A O 1
ATOM 1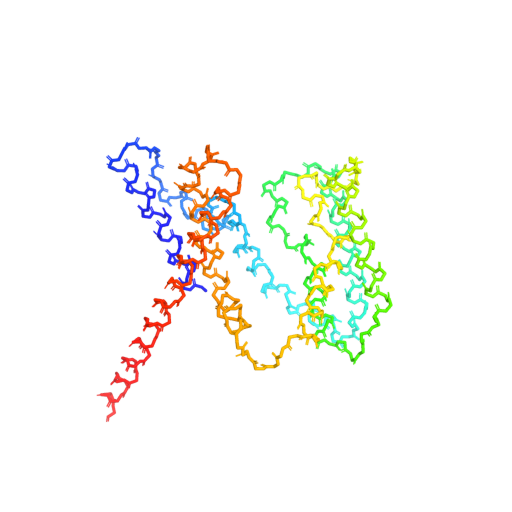007 N N . TYR A 1 123 ? -17.036 15.962 7.980 1.00 94.56 123 TYR A N 1
ATOM 1008 C CA . TYR A 1 123 ? -16.848 17.097 7.072 1.00 94.56 123 TYR A CA 1
ATOM 1009 C C . TYR A 1 123 ? -15.377 17.267 6.695 1.00 94.56 123 TYR A C 1
ATOM 1011 O O . TYR A 1 123 ? -15.060 17.381 5.515 1.00 94.56 123 TYR A O 1
ATOM 1019 N N . LEU A 1 124 ? -14.475 17.206 7.681 1.00 92.81 124 LEU A N 1
ATOM 1020 C CA . LEU A 1 124 ? -13.033 17.298 7.437 1.00 92.81 124 LEU A CA 1
ATOM 1021 C C . LEU A 1 124 ? -12.519 16.112 6.623 1.00 92.81 124 LEU A C 1
ATOM 1023 O O . LEU A 1 124 ? -11.756 16.307 5.682 1.00 92.81 124 LEU A O 1
ATOM 1027 N N . VAL A 1 125 ? -12.957 14.891 6.946 1.00 94.81 125 VAL A N 1
ATOM 1028 C CA . VAL A 1 125 ? -12.523 13.703 6.197 1.00 94.81 125 VAL A CA 1
ATOM 1029 C C . VAL A 1 125 ? -13.055 13.723 4.765 1.00 94.81 125 VAL A C 1
ATOM 1031 O O . VAL A 1 125 ? -12.319 13.392 3.841 1.00 94.81 125 VAL A O 1
ATOM 1034 N N . THR A 1 126 ? -14.298 14.163 4.556 1.00 96.38 126 THR A N 1
ATOM 1035 C CA . THR A 1 126 ? -14.883 14.296 3.212 1.00 96.38 126 THR A CA 1
ATOM 1036 C C . THR A 1 126 ? -14.182 15.381 2.410 1.00 96.38 126 THR A C 1
ATOM 1038 O O . THR A 1 126 ? -13.805 15.132 1.270 1.00 96.38 126 THR A O 1
ATOM 1041 N N . ALA A 1 127 ? -13.931 16.550 3.004 1.00 97.31 127 ALA A N 1
ATOM 1042 C CA . ALA A 1 127 ? -13.165 17.609 2.355 1.00 97.31 127 ALA A CA 1
A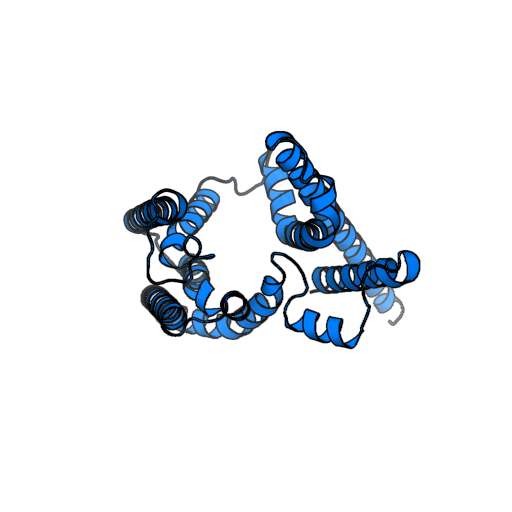TOM 1043 C C . ALA A 1 127 ? -11.754 17.127 1.982 1.00 97.31 127 ALA A C 1
ATOM 1045 O O . ALA A 1 127 ? -11.332 17.293 0.841 1.00 97.31 127 ALA A O 1
ATOM 1046 N N . GLY A 1 128 ? -11.059 16.454 2.906 1.00 96.75 128 GLY A N 1
ATOM 1047 C CA . GLY A 1 128 ? -9.753 15.851 2.650 1.00 96.75 128 GLY A CA 1
ATOM 1048 C C . GLY A 1 128 ? -9.793 14.825 1.517 1.00 96.75 128 GLY A C 1
ATOM 1049 O O . GLY A 1 128 ? -8.945 14.864 0.634 1.00 96.75 128 GLY A O 1
ATOM 1050 N N . ALA A 1 129 ? -10.797 13.947 1.489 1.00 97.62 129 ALA A N 1
ATOM 1051 C CA . ALA A 1 129 ? -10.942 12.931 0.449 1.00 97.62 129 ALA A CA 1
ATOM 1052 C C . ALA A 1 129 ? -11.240 13.535 -0.931 1.00 97.62 129 ALA A C 1
ATOM 1054 O O . ALA A 1 129 ? -10.692 13.066 -1.926 1.00 97.62 129 ALA A O 1
ATOM 1055 N N . LEU A 1 130 ? -12.061 14.588 -0.997 1.00 98.12 130 LEU A N 1
ATOM 1056 C CA . LEU A 1 130 ? -12.311 15.331 -2.234 1.00 98.12 130 LEU A CA 1
ATOM 1057 C C . LEU A 1 130 ? -11.041 16.033 -2.726 1.00 98.12 130 LEU A C 1
ATOM 1059 O O . LEU A 1 130 ? -10.728 15.952 -3.910 1.00 98.12 130 LEU A O 1
ATOM 1063 N N . LEU A 1 131 ? -10.270 16.654 -1.827 1.00 97.44 131 LEU A N 1
ATOM 1064 C CA . LEU A 1 131 ? -8.970 17.240 -2.167 1.00 97.44 131 LEU A CA 1
ATOM 1065 C C . LEU A 1 131 ? -7.978 16.175 -2.653 1.00 97.44 131 LEU A C 1
ATOM 1067 O O . LEU A 1 131 ? -7.310 16.395 -3.660 1.00 97.44 131 LEU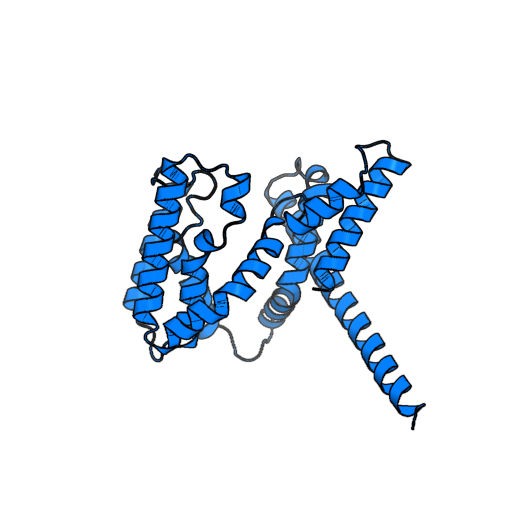 A O 1
ATOM 1071 N N . SER A 1 132 ? -7.922 15.008 -2.003 1.00 97.75 132 SER A N 1
ATOM 1072 C CA . SER A 1 132 ? -7.125 13.869 -2.472 1.00 97.75 132 SER A CA 1
ATOM 1073 C C . SER A 1 132 ? -7.554 13.409 -3.861 1.00 97.75 132 SER A C 1
ATOM 1075 O O . SER A 1 132 ? -6.701 13.159 -4.703 1.00 97.75 132 SER A O 1
ATOM 1077 N N . LEU A 1 133 ? -8.858 13.317 -4.128 1.00 97.19 133 LEU A N 1
ATOM 1078 C CA . LEU A 1 133 ? -9.368 12.894 -5.430 1.00 97.19 133 LEU A CA 1
ATOM 1079 C C . LEU A 1 133 ? -9.032 13.911 -6.528 1.00 97.19 133 LEU A C 1
ATOM 1081 O O . LEU A 1 133 ? -8.581 13.515 -7.602 1.00 97.19 133 LEU A O 1
ATOM 1085 N N . LEU A 1 134 ? -9.197 15.209 -6.253 1.00 97.31 134 LEU A N 1
ATOM 1086 C CA . LEU A 1 134 ? -8.790 16.286 -7.160 1.00 97.31 134 LEU A CA 1
ATOM 1087 C C . LEU A 1 134 ? -7.285 16.243 -7.431 1.00 97.31 134 LEU A C 1
ATOM 1089 O O . LEU A 1 134 ? -6.871 16.344 -8.582 1.00 97.31 134 LEU A O 1
ATOM 1093 N N . TYR A 1 135 ? -6.477 16.038 -6.390 1.00 97.06 135 TYR A N 1
ATOM 1094 C CA . TYR A 1 135 ? -5.030 15.894 -6.503 1.00 97.06 135 TYR A CA 1
ATOM 1095 C C . TYR A 1 135 ? -4.638 14.701 -7.385 1.00 97.06 135 TYR A C 1
ATOM 1097 O O . TYR A 1 135 ? -3.922 14.881 -8.368 1.00 97.06 135 TYR A O 1
ATOM 1105 N N . ILE A 1 136 ? -5.151 13.502 -7.081 1.00 96.69 136 ILE A N 1
ATOM 1106 C CA . ILE A 1 136 ? -4.890 12.278 -7.856 1.00 96.69 136 ILE A CA 1
ATOM 1107 C C . ILE A 1 136 ? -5.290 12.492 -9.318 1.00 96.69 136 ILE A C 1
ATOM 1109 O O . ILE A 1 136 ? -4.519 12.169 -10.219 1.00 96.69 136 ILE A O 1
ATOM 1113 N N . THR A 1 137 ? -6.469 13.076 -9.549 1.00 96.81 137 THR A N 1
ATOM 1114 C CA . THR A 1 137 ? -6.988 13.343 -10.894 1.00 96.81 137 THR A CA 1
ATOM 1115 C C . THR A 1 137 ? -6.097 14.325 -11.647 1.00 96.81 137 THR A C 1
ATOM 1117 O O . THR A 1 137 ? -5.719 14.060 -12.786 1.00 96.81 137 THR A O 1
ATOM 1120 N N . GLY A 1 138 ? -5.714 15.431 -11.006 1.00 96.81 138 GLY A N 1
ATOM 1121 C CA . GLY A 1 138 ? -4.841 16.441 -11.596 1.00 96.81 138 GLY A CA 1
ATOM 1122 C C . GLY A 1 138 ? -3.491 15.862 -12.009 1.00 96.81 138 GLY A C 1
ATOM 1123 O O . GLY A 1 138 ? -3.029 16.092 -13.123 1.00 96.81 138 GLY A O 1
ATOM 1124 N N . VAL A 1 139 ? -2.884 15.067 -11.128 1.00 95.81 139 VAL A N 1
ATOM 1125 C CA . VAL A 1 139 ? -1.577 14.444 -11.366 1.00 95.81 139 VAL A CA 1
ATOM 1126 C C . VAL A 1 139 ? -1.649 13.342 -12.427 1.00 95.81 139 VAL A C 1
ATOM 1128 O O . VAL A 1 139 ? -0.755 13.238 -13.257 1.00 95.81 139 VAL A O 1
ATOM 1131 N N . SER A 1 140 ? -2.703 12.521 -12.421 1.00 94.62 140 SER A N 1
ATOM 1132 C CA . SER A 1 140 ? -2.806 11.354 -13.312 1.00 94.62 140 SER A CA 1
ATOM 1133 C C . SER A 1 140 ? -3.349 11.676 -14.706 1.00 94.62 140 SER A C 1
ATOM 1135 O O . SER A 1 140 ? -3.039 10.948 -15.644 1.00 94.62 140 SER A O 1
ATOM 1137 N N . PHE A 1 141 ? -4.165 12.727 -14.853 1.00 95.56 141 PHE A N 1
ATOM 1138 C CA . PHE A 1 141 ? -4.892 12.999 -16.102 1.00 95.56 141 PHE A CA 1
ATOM 1139 C C . PHE A 1 141 ? -4.717 14.417 -16.663 1.00 95.56 141 PHE A C 1
ATOM 1141 O O . PHE A 1 141 ? -5.066 14.635 -17.819 1.00 95.56 141 PHE A O 1
ATOM 1148 N N . TYR A 1 142 ? -4.198 15.373 -15.885 1.00 95.56 142 TYR A N 1
ATOM 1149 C CA . TYR A 1 142 ? -4.098 16.787 -16.287 1.00 95.56 142 TYR A CA 1
ATOM 1150 C C . TYR A 1 142 ? -2.677 17.362 -16.166 1.00 95.56 142 TYR A C 1
ATOM 1152 O O . TYR A 1 142 ? -2.515 18.575 -16.042 1.00 95.56 142 TYR A O 1
ATOM 1160 N N . ASP A 1 143 ? -1.648 16.507 -16.177 1.00 92.38 143 ASP A N 1
ATOM 1161 C CA . ASP A 1 143 ? -0.232 16.909 -16.138 1.00 92.38 143 ASP A CA 1
ATOM 1162 C C . ASP A 1 143 ? 0.147 17.832 -14.959 1.00 92.38 143 ASP A C 1
ATOM 1164 O O . ASP A 1 143 ? 1.108 18.603 -15.037 1.00 92.38 143 ASP A O 1
ATOM 1168 N N . LEU A 1 144 ? -0.570 17.758 -13.831 1.00 93.69 144 LEU A N 1
ATOM 1169 C CA . LEU A 1 144 ? -0.179 18.478 -12.621 1.00 93.69 144 LEU A CA 1
ATOM 1170 C C . LEU A 1 144 ? 1.138 17.896 -12.089 1.00 93.69 144 LEU A C 1
ATOM 1172 O O . LEU A 1 144 ? 1.208 16.719 -11.741 1.00 93.69 144 LEU A O 1
ATOM 1176 N N . ARG A 1 145 ? 2.175 18.733 -11.979 1.00 92.69 145 ARG A N 1
ATOM 1177 C CA . ARG A 1 145 ? 3.524 18.332 -11.536 1.00 92.69 145 ARG A CA 1
ATOM 1178 C C . ARG A 1 145 ? 3.886 18.979 -10.198 1.00 92.69 145 ARG A C 1
ATOM 1180 O O . ARG A 1 145 ? 4.605 19.979 -10.176 1.00 92.69 145 ARG A O 1
ATOM 1187 N N . PRO A 1 146 ? 3.365 18.459 -9.074 1.00 92.19 146 PRO A N 1
ATOM 1188 C CA . PRO A 1 146 ? 3.787 18.909 -7.756 1.00 92.19 146 PRO A CA 1
ATOM 1189 C C . PRO A 1 146 ? 5.263 18.533 -7.517 1.00 92.19 146 PRO A C 1
ATOM 1191 O O . PRO A 1 146 ? 5.745 17.575 -8.124 1.00 92.19 146 PRO A O 1
ATOM 1194 N N . PRO A 1 147 ? 5.980 19.245 -6.628 1.00 91.56 147 PRO A N 1
ATOM 1195 C CA . PRO A 1 147 ? 7.389 18.986 -6.312 1.00 91.56 147 PRO A CA 1
ATOM 1196 C C . PRO A 1 147 ? 7.549 17.729 -5.435 1.00 91.56 147 PRO A C 1
ATOM 1198 O O . PRO A 1 147 ? 7.911 17.796 -4.265 1.00 91.56 147 PRO A O 1
ATOM 1201 N N . VAL A 1 148 ? 7.207 16.575 -5.998 1.00 90.75 148 VAL A N 1
ATOM 1202 C CA . VAL A 1 148 ? 7.258 15.240 -5.389 1.00 90.75 148 VAL A CA 1
ATOM 1203 C C . VAL A 1 148 ? 7.834 14.264 -6.410 1.00 90.75 148 VAL A C 1
ATOM 1205 O O . VAL A 1 148 ? 7.983 14.608 -7.584 1.00 90.75 148 VAL A O 1
ATOM 1208 N N . GLN A 1 149 ? 8.130 13.031 -6.000 1.00 87.69 149 GLN A N 1
ATOM 1209 C CA . GLN A 1 149 ? 8.697 12.063 -6.935 1.00 87.69 149 GLN A CA 1
ATOM 1210 C C . GLN A 1 149 ? 7.713 11.733 -8.083 1.00 87.69 149 GLN A C 1
ATOM 1212 O O . GLN A 1 149 ? 6.608 11.266 -7.792 1.00 87.69 149 GLN A O 1
ATOM 1217 N N . PRO A 1 150 ? 8.086 11.914 -9.371 1.00 85.00 150 PRO A N 1
ATOM 1218 C CA . PRO A 1 150 ? 7.139 11.841 -10.491 1.00 85.00 150 PRO A CA 1
ATOM 1219 C C . PRO A 1 150 ? 6.359 10.525 -10.584 1.00 85.00 150 PRO A C 1
ATOM 1221 O O . PRO A 1 150 ? 5.130 10.537 -10.596 1.00 85.00 150 PRO A O 1
ATOM 1224 N N . ASP A 1 151 ? 7.050 9.387 -10.548 1.00 83.25 151 ASP A N 1
ATOM 1225 C CA . ASP A 1 151 ? 6.447 8.058 -10.753 1.00 83.25 151 ASP A CA 1
ATOM 1226 C C . ASP A 1 151 ? 5.498 7.627 -9.626 1.00 83.25 151 ASP A C 1
ATOM 1228 O O . ASP A 1 151 ? 4.703 6.701 -9.775 1.00 83.25 151 ASP A O 1
ATOM 1232 N N . TRP A 1 152 ? 5.574 8.307 -8.484 1.00 85.12 152 TRP A N 1
ATOM 1233 C CA . TRP A 1 152 ? 4.799 8.008 -7.282 1.00 85.12 152 TRP A CA 1
ATOM 1234 C C . TRP A 1 152 ? 3.924 9.183 -6.851 1.00 85.12 152 TRP A C 1
ATOM 1236 O O . TRP A 1 152 ? 3.330 9.157 -5.773 1.00 85.12 152 TRP A O 1
ATOM 1246 N N . SER A 1 153 ? 3.818 10.197 -7.706 1.00 88.94 153 SER A N 1
ATOM 1247 C CA . SER A 1 153 ? 3.086 11.429 -7.451 1.00 88.94 153 SER A CA 1
ATOM 1248 C C . SER A 1 153 ? 1.611 11.221 -7.074 1.00 88.94 153 SER A C 1
ATOM 1250 O O . SER A 1 153 ? 1.183 11.889 -6.138 1.00 88.94 153 SER A O 1
ATOM 1252 N N . PRO A 1 154 ? 0.827 10.269 -7.634 1.00 91.88 154 PRO A N 1
ATOM 1253 C CA . PRO A 1 154 ? -0.542 10.040 -7.155 1.00 91.88 154 PRO A CA 1
ATOM 1254 C C . PRO A 1 154 ? -0.613 9.259 -5.826 1.00 91.88 154 PRO A C 1
ATOM 1256 O O . PRO A 1 154 ? -1.704 8.948 -5.355 1.00 91.88 154 PRO A O 1
ATOM 1259 N N . GLN A 1 155 ? 0.525 8.884 -5.229 1.00 90.81 155 GLN A N 1
ATOM 1260 C CA . GLN A 1 155 ? 0.634 7.931 -4.116 1.00 90.81 155 GLN A CA 1
ATOM 1261 C C . GLN A 1 155 ? 1.522 8.474 -2.980 1.00 90.81 155 GLN A C 1
ATOM 1263 O O . GLN A 1 155 ? 2.490 7.826 -2.561 1.00 90.81 155 GLN A O 1
ATOM 1268 N N . ASN A 1 156 ? 1.177 9.660 -2.483 1.00 92.56 156 ASN A N 1
ATOM 1269 C CA . ASN A 1 156 ? 1.848 10.374 -1.391 1.00 92.56 156 ASN A CA 1
ATOM 1270 C C . ASN A 1 156 ? 0.825 10.990 -0.410 1.00 92.56 156 ASN A C 1
ATOM 1272 O O . ASN A 1 156 ? -0.384 10.801 -0.560 1.00 92.56 156 ASN A O 1
ATOM 1276 N N . ALA A 1 157 ? 1.293 11.726 0.607 1.00 94.19 157 ALA A N 1
ATOM 1277 C CA . ALA A 1 157 ? 0.436 12.263 1.671 1.00 94.19 157 ALA A CA 1
ATOM 1278 C C . ALA A 1 157 ? -0.848 12.981 1.200 1.00 94.19 157 ALA A C 1
ATOM 1280 O O . ALA A 1 157 ? -1.914 12.647 1.729 1.00 94.19 157 ALA A O 1
ATOM 1281 N N . PRO A 1 158 ? -0.809 13.906 0.219 1.00 94.62 158 PRO A N 1
ATOM 1282 C CA . PRO A 1 158 ? -2.008 14.549 -0.323 1.00 94.62 158 PRO A CA 1
ATOM 1283 C C . PRO A 1 158 ? -3.083 13.585 -0.832 1.00 94.62 158 PRO A C 1
ATOM 1285 O O . PRO A 1 158 ? -4.263 13.919 -0.779 1.00 94.62 158 PRO A O 1
ATOM 1288 N N . ALA A 1 159 ? -2.708 12.391 -1.292 1.00 96.56 159 ALA A N 1
ATOM 1289 C CA . ALA A 1 159 ? -3.633 11.391 -1.814 1.00 96.56 159 ALA A CA 1
ATOM 1290 C C . ALA A 1 159 ? -4.292 10.526 -0.722 1.00 96.56 159 ALA A C 1
ATOM 1292 O O . ALA A 1 159 ? -5.311 9.889 -0.981 1.00 96.56 159 ALA A O 1
ATOM 1293 N N . PHE A 1 160 ? -3.745 10.470 0.499 1.00 96.88 160 PHE A N 1
ATOM 1294 C CA . PHE A 1 160 ? -4.100 9.426 1.472 1.00 96.88 160 PHE A CA 1
ATOM 1295 C C . PHE A 1 160 ? -5.464 9.586 2.159 1.00 96.88 160 PHE A C 1
ATOM 1297 O O . PHE A 1 160 ? -5.975 8.600 2.695 1.00 96.88 160 PHE A O 1
ATOM 1304 N N . PHE A 1 161 ? -6.114 10.753 2.105 1.00 97.12 161 PHE A N 1
ATOM 1305 C CA . PHE A 1 161 ? -7.487 10.864 2.614 1.00 97.12 161 PHE A CA 1
ATOM 1306 C C . PHE A 1 161 ? -8.501 10.115 1.743 1.00 97.12 161 PHE A C 1
ATOM 1308 O O . PHE A 1 161 ? -9.525 9.670 2.261 1.00 97.12 161 PHE A O 1
ATOM 1315 N N . TRP A 1 162 ? -8.214 9.918 0.452 1.00 97.25 162 TRP A N 1
ATOM 1316 C CA . TRP A 1 162 ? -9.066 9.120 -0.430 1.00 97.25 162 TRP A CA 1
ATOM 1317 C C . TRP A 1 162 ? -9.185 7.650 0.021 1.00 97.25 162 TRP A C 1
ATOM 1319 O O . TRP A 1 162 ? -10.293 7.230 0.368 1.00 97.25 162 TRP A O 1
ATOM 1329 N N . PRO A 1 163 ? -8.096 6.854 0.110 1.00 96.06 163 PRO A N 1
ATOM 1330 C CA . PRO A 1 163 ? -8.189 5.485 0.610 1.00 96.06 163 PRO A CA 1
ATOM 1331 C C . PRO A 1 163 ? -8.659 5.435 2.070 1.00 96.06 163 PRO A C 1
ATOM 1333 O O . PRO A 1 163 ? -9.364 4.502 2.448 1.00 96.06 163 PRO A O 1
ATOM 1336 N N . PHE A 1 164 ? -8.344 6.449 2.884 1.00 97.06 164 PHE A N 1
ATOM 1337 C CA . PHE A 1 164 ? -8.859 6.538 4.250 1.00 97.06 164 PHE A CA 1
ATOM 1338 C C . PHE A 1 164 ? -10.391 6.630 4.296 1.00 97.06 164 PHE A C 1
ATOM 1340 O O . PHE A 1 164 ? -11.022 5.904 5.062 1.00 97.06 164 PHE A O 1
ATOM 1347 N N . MET A 1 165 ? -11.006 7.452 3.439 1.00 97.25 165 MET A N 1
ATOM 1348 C CA . MET A 1 165 ? -12.464 7.523 3.313 1.00 97.25 165 MET A CA 1
ATOM 1349 C C . MET A 1 165 ? -13.061 6.174 2.904 1.00 97.25 165 MET A C 1
ATOM 1351 O O . MET A 1 165 ? -14.048 5.742 3.493 1.00 97.25 165 MET A O 1
ATOM 1355 N N . VAL A 1 166 ? -12.449 5.476 1.942 1.00 95.50 166 VAL A N 1
ATOM 1356 C CA . VAL A 1 166 ? -12.905 4.140 1.522 1.00 95.50 166 VAL A CA 1
ATOM 1357 C C . VAL A 1 166 ? -12.898 3.159 2.699 1.00 95.50 166 VAL A C 1
ATOM 1359 O O . VAL A 1 166 ? -13.876 2.439 2.897 1.00 95.50 166 VAL A O 1
ATOM 1362 N N . VAL A 1 167 ? -11.845 3.168 3.524 1.00 94.69 167 VAL A N 1
ATOM 1363 C CA . VAL A 1 167 ? -11.773 2.343 4.742 1.00 94.69 167 VAL A CA 1
ATOM 1364 C C . VAL A 1 167 ? -12.887 2.707 5.724 1.00 94.69 167 VAL A C 1
ATOM 1366 O O . VAL A 1 167 ? -13.570 1.814 6.220 1.00 94.69 167 VAL A O 1
ATOM 1369 N N . LEU A 1 168 ? -13.121 3.997 5.980 1.00 95.50 168 LEU A N 1
ATOM 1370 C CA . LEU A 1 168 ? -14.189 4.442 6.880 1.00 95.50 168 LEU A CA 1
ATOM 1371 C C . LEU A 1 168 ? -15.583 4.041 6.398 1.00 95.50 168 LEU A C 1
ATOM 1373 O O . LEU A 1 168 ? -16.412 3.612 7.200 1.00 95.50 168 LEU A O 1
ATOM 1377 N N . LEU A 1 169 ? -15.846 4.171 5.098 1.00 94.81 169 LEU A N 1
ATOM 1378 C CA . LEU A 1 169 ? -17.096 3.718 4.498 1.00 94.81 169 LEU A CA 1
ATOM 1379 C C . LEU A 1 169 ? -17.235 2.202 4.626 1.00 94.81 169 LEU A C 1
ATOM 1381 O O . LEU A 1 169 ? -18.306 1.734 4.995 1.00 94.81 169 LEU A O 1
ATOM 1385 N N . GLY A 1 170 ? -16.156 1.447 4.414 1.00 91.75 170 GLY A N 1
ATOM 1386 C CA . GLY A 1 170 ? -16.129 0.006 4.652 1.00 91.75 170 GLY A CA 1
ATOM 1387 C C . GLY A 1 170 ? -16.507 -0.351 6.091 1.00 91.75 170 GLY A C 1
ATOM 1388 O O . GLY A 1 170 ? -17.402 -1.160 6.298 1.00 91.75 170 GLY A O 1
ATOM 1389 N N . LEU A 1 171 ? -15.897 0.305 7.081 1.00 90.81 171 LEU A N 1
ATOM 1390 C CA . LEU A 1 171 ? -16.201 0.084 8.501 1.00 90.81 171 LEU A CA 1
ATOM 1391 C C . LEU A 1 171 ? -17.637 0.471 8.885 1.00 90.81 171 LEU A C 1
ATOM 1393 O O . LEU A 1 171 ? -18.187 -0.101 9.820 1.00 90.81 171 LEU A O 1
ATOM 1397 N N . LYS A 1 172 ? -18.236 1.446 8.193 1.00 91.12 172 LYS A N 1
ATOM 1398 C CA . LYS A 1 172 ? -19.594 1.933 8.475 1.00 91.12 172 LYS A CA 1
ATOM 1399 C C . LYS A 1 172 ? -20.688 1.139 7.756 1.00 91.12 172 LYS A C 1
ATOM 1401 O O . LYS A 1 172 ? -21.784 1.012 8.290 1.00 91.12 172 LYS A O 1
ATOM 1406 N N . LEU A 1 173 ? -20.431 0.700 6.524 1.00 91.31 173 LEU A N 1
ATOM 1407 C CA . LEU A 1 173 ? -21.443 0.139 5.622 1.00 91.31 173 LEU A CA 1
ATOM 1408 C C . LEU A 1 173 ? -21.409 -1.389 5.545 1.00 91.31 173 LEU A C 1
ATOM 1410 O O . LEU A 1 173 ? -22.426 -1.990 5.203 1.00 91.31 173 LEU A O 1
ATOM 1414 N N . LEU A 1 174 ? -20.261 -2.024 5.804 1.00 90.00 174 LEU A N 1
ATOM 1415 C CA . LEU A 1 174 ? -20.170 -3.482 5.749 1.00 90.00 174 LEU A CA 1
ATOM 1416 C C . LEU A 1 174 ? -20.807 -4.113 6.995 1.00 90.00 174 LEU A C 1
ATOM 1418 O O . LEU A 1 174 ? -20.652 -3.588 8.098 1.00 90.00 174 LEU A O 1
ATOM 1422 N N . PRO A 1 175 ? -21.504 -5.253 6.840 1.00 87.56 175 PRO A N 1
ATOM 1423 C CA . PRO A 1 175 ? -22.089 -5.956 7.971 1.00 87.56 175 PRO A CA 1
ATOM 1424 C C . PRO A 1 175 ? -20.995 -6.526 8.883 1.00 87.56 175 PRO A C 1
ATOM 1426 O O . PRO A 1 175 ? -19.966 -7.005 8.403 1.00 87.56 175 PRO A O 1
ATOM 1429 N N . GLU A 1 176 ? -21.251 -6.554 10.194 1.00 85.38 176 GLU A N 1
ATOM 1430 C CA . GLU A 1 176 ? -20.339 -7.165 11.176 1.00 85.38 176 GLU A CA 1
ATOM 1431 C C . GLU A 1 176 ? -20.086 -8.650 10.882 1.00 85.38 176 GLU A C 1
ATOM 1433 O O . GLU A 1 176 ? -18.976 -9.159 11.043 1.00 85.38 176 GLU A O 1
ATOM 1438 N N . GLN A 1 177 ? -21.123 -9.349 10.415 1.00 86.62 177 GLN A N 1
ATOM 1439 C CA . GLN A 1 177 ? -21.043 -10.741 9.999 1.00 86.62 177 GLN A CA 1
ATOM 1440 C C . GLN A 1 177 ? -21.114 -10.837 8.480 1.00 86.62 177 GLN A C 1
ATOM 1442 O O . GLN A 1 177 ? -22.077 -10.403 7.848 1.00 86.62 177 GLN A O 1
ATOM 1447 N N . ALA A 1 178 ? -20.095 -11.452 7.887 1.00 86.88 178 ALA A N 1
ATOM 1448 C CA . ALA A 1 178 ? -20.022 -11.612 6.445 1.00 86.88 178 ALA A CA 1
ATOM 1449 C C . ALA A 1 178 ? -21.071 -12.626 5.949 1.00 86.88 178 ALA A C 1
ATOM 1451 O O . ALA A 1 178 ? -20.936 -13.835 6.159 1.00 86.88 178 ALA A O 1
ATOM 1452 N N . ASN A 1 179 ? -22.096 -12.134 5.254 1.00 87.62 179 ASN A N 1
ATOM 1453 C CA . ASN A 1 179 ? -23.160 -12.926 4.642 1.00 87.62 179 ASN A CA 1
ATOM 1454 C C . ASN A 1 179 ? -23.205 -12.728 3.112 1.00 87.62 179 ASN A C 1
ATOM 1456 O O . ASN A 1 179 ? -22.668 -11.763 2.566 1.00 87.62 179 ASN A O 1
ATOM 1460 N N . GLY A 1 180 ? -23.791 -13.698 2.400 1.00 89.31 180 GLY A N 1
ATOM 1461 C CA . GLY A 1 180 ? -23.935 -13.659 0.939 1.00 89.31 180 GLY A CA 1
ATOM 1462 C C . GLY A 1 180 ? -22.620 -13.336 0.197 1.00 89.31 180 GLY A C 1
ATOM 1463 O O . GLY A 1 180 ? -21.602 -13.979 0.475 1.00 89.31 180 GLY A O 1
ATOM 1464 N N . PRO A 1 181 ? -22.600 -12.350 -0.724 1.00 86.81 181 PRO A N 1
ATOM 1465 C CA . PRO A 1 181 ? -21.407 -11.995 -1.501 1.00 86.81 181 PRO A CA 1
ATOM 1466 C C . PRO A 1 181 ? -20.281 -11.391 -0.646 1.00 86.81 181 PRO A C 1
ATOM 1468 O O . PRO A 1 181 ? -19.103 -11.564 -0.965 1.00 86.81 181 PRO A O 1
ATOM 1471 N N . VAL A 1 182 ? -20.608 -10.754 0.486 1.00 89.44 182 VAL A N 1
ATOM 1472 C CA . VAL A 1 182 ? -19.610 -10.192 1.414 1.00 89.44 182 VAL A CA 1
ATOM 1473 C C . VAL A 1 182 ? -18.743 -11.298 2.017 1.00 89.44 182 VAL A C 1
ATOM 1475 O O . VAL A 1 182 ? -17.575 -11.069 2.316 1.00 89.44 182 VAL A O 1
ATOM 1478 N N . LYS A 1 183 ? -19.258 -12.531 2.126 1.00 92.25 183 LYS A N 1
ATOM 1479 C CA . LYS A 1 183 ? -18.481 -13.691 2.588 1.00 92.25 183 LYS A CA 1
ATOM 1480 C C . LYS A 1 183 ? -17.275 -13.978 1.693 1.00 92.25 183 LYS A C 1
ATOM 1482 O O . LYS A 1 183 ? -16.199 -14.270 2.213 1.00 92.25 183 LYS A O 1
ATOM 1487 N N . LEU A 1 184 ? -17.438 -13.869 0.374 1.00 90.69 184 LEU A N 1
ATOM 1488 C CA . LEU A 1 184 ? -16.338 -14.054 -0.572 1.00 90.69 184 LEU A CA 1
ATOM 1489 C C . LEU A 1 184 ? -15.317 -12.922 -0.441 1.00 90.69 184 LEU A C 1
ATOM 1491 O O . LEU A 1 184 ? -14.125 -13.190 -0.316 1.00 90.69 184 LEU A O 1
ATOM 1495 N N . ILE A 1 185 ? -15.783 -11.672 -0.389 1.00 90.44 185 ILE A N 1
ATOM 1496 C CA . ILE A 1 185 ? -14.916 -10.498 -0.211 1.00 90.44 185 ILE A CA 1
ATOM 1497 C C . ILE A 1 185 ? -14.118 -10.618 1.093 1.00 90.44 185 ILE A C 1
ATOM 1499 O O . ILE A 1 185 ? -12.907 -10.420 1.096 1.00 90.44 185 ILE A O 1
ATOM 1503 N N . ALA A 1 186 ? -14.763 -11.018 2.190 1.00 92.06 186 ALA A N 1
ATOM 1504 C CA . ALA A 1 186 ? -14.106 -11.244 3.472 1.00 92.06 186 ALA A CA 1
ATOM 1505 C C . ALA A 1 186 ? -13.086 -12.393 3.407 1.00 92.06 186 ALA A C 1
ATOM 1507 O O . ALA A 1 186 ? -12.013 -12.293 4.000 1.00 92.06 186 ALA A O 1
ATOM 1508 N N . ALA A 1 187 ? -13.388 -13.479 2.689 1.00 93.69 187 ALA A N 1
ATOM 1509 C CA . ALA A 1 187 ? -12.456 -14.589 2.496 1.00 93.69 187 ALA A CA 1
ATOM 1510 C C . ALA A 1 187 ? -11.211 -14.160 1.701 1.00 93.69 187 ALA A C 1
ATOM 1512 O O . ALA A 1 187 ? -10.093 -14.462 2.116 1.00 93.69 187 ALA A O 1
ATOM 1513 N N . LEU A 1 188 ? -11.393 -13.403 0.616 1.00 94.44 188 LEU A N 1
ATOM 1514 C CA . LEU A 1 188 ? -10.294 -12.840 -0.171 1.00 94.44 188 LEU A CA 1
ATOM 1515 C C . LEU A 1 188 ? -9.499 -11.804 0.631 1.00 94.44 188 LEU A C 1
ATOM 1517 O O . LEU A 1 188 ? -8.275 -11.831 0.617 1.00 94.44 188 LEU A O 1
ATOM 1521 N N . GLY A 1 189 ? -10.172 -10.947 1.403 1.00 91.88 189 GLY A N 1
ATOM 1522 C CA . GLY A 1 189 ? -9.533 -9.975 2.291 1.00 91.88 189 GLY A CA 1
ATOM 1523 C C . GLY A 1 189 ? -8.641 -10.637 3.344 1.00 91.88 189 GLY A C 1
ATOM 1524 O O . GLY A 1 189 ? -7.515 -10.194 3.564 1.00 91.88 189 GLY A O 1
ATOM 1525 N N . LYS A 1 190 ? -9.083 -11.757 3.933 1.00 93.25 190 LYS A N 1
ATOM 1526 C CA . LYS A 1 190 ? -8.265 -12.569 4.856 1.00 93.25 190 LYS A CA 1
ATOM 1527 C C . LYS A 1 190 ? -7.047 -13.205 4.176 1.00 93.25 190 LYS A C 1
ATOM 1529 O O . LYS A 1 190 ? -6.036 -13.411 4.841 1.00 93.25 190 LYS A O 1
ATOM 1534 N N . ALA A 1 191 ? -7.143 -13.494 2.880 1.00 96.25 191 ALA A N 1
ATOM 1535 C CA . ALA A 1 191 ? -6.058 -14.023 2.055 1.00 96.25 191 ALA A CA 1
ATOM 1536 C C . ALA A 1 191 ? -5.249 -12.927 1.331 1.00 96.25 191 ALA A C 1
ATOM 1538 O O . ALA A 1 191 ? -4.356 -13.250 0.552 1.00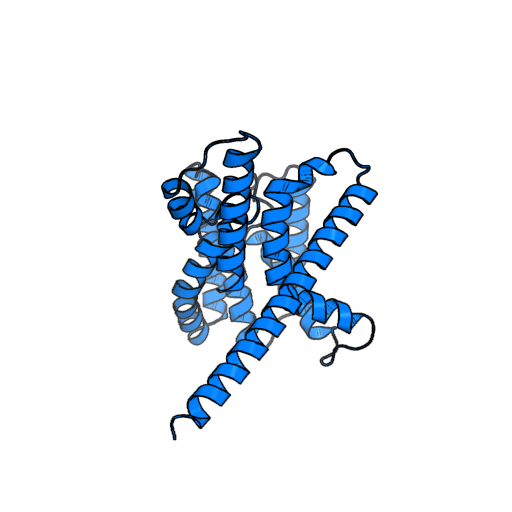 96.25 191 ALA A O 1
ATOM 1539 N N . SER A 1 192 ? -5.531 -11.638 1.569 1.00 94.19 192 SER A N 1
ATOM 1540 C CA . SER A 1 192 ? -4.957 -10.518 0.802 1.00 94.19 192 SER A CA 1
ATOM 1541 C C . SER A 1 192 ? -3.430 -10.493 0.813 1.00 94.19 192 SER A C 1
ATOM 1543 O O . SER A 1 192 ? -2.819 -10.188 -0.205 1.00 94.19 192 SER A O 1
ATOM 1545 N N . TYR A 1 193 ? -2.804 -10.884 1.925 1.00 91.19 193 TYR A N 1
ATOM 1546 C CA . TYR A 1 193 ? -1.349 -10.993 2.013 1.00 91.19 193 TYR A CA 1
ATOM 1547 C C . TYR A 1 193 ? -0.783 -12.095 1.102 1.00 91.19 193 TYR A C 1
ATOM 1549 O O . TYR A 1 193 ? 0.210 -11.879 0.416 1.00 91.19 193 TYR A O 1
ATOM 1557 N N . HIS A 1 194 ? -1.425 -13.262 1.040 1.00 93.75 194 HIS A N 1
ATOM 1558 C CA . HIS A 1 194 ? -1.025 -14.365 0.156 1.00 93.75 194 HIS A CA 1
ATOM 1559 C C . HIS A 1 194 ? -1.283 -14.055 -1.311 1.00 93.75 194 HIS A C 1
ATOM 1561 O O . HIS A 1 194 ? -0.482 -14.431 -2.165 1.00 93.75 194 HIS A O 1
ATOM 1567 N N . ILE A 1 195 ? -2.379 -13.351 -1.598 1.00 95.19 195 ILE A N 1
ATOM 1568 C CA . ILE A 1 195 ? -2.679 -12.814 -2.927 1.00 95.19 195 ILE A CA 1
ATOM 1569 C C . ILE A 1 195 ? -1.581 -11.843 -3.348 1.00 95.19 195 ILE A C 1
ATOM 1571 O O . ILE A 1 195 ? -1.025 -12.010 -4.427 1.00 95.19 195 ILE A O 1
ATOM 1575 N N . PHE A 1 196 ? -1.200 -10.907 -2.479 1.00 91.50 196 PHE A N 1
ATOM 1576 C CA . PHE A 1 196 ? -0.101 -9.980 -2.733 1.00 91.50 196 PHE A CA 1
ATOM 1577 C C . PHE A 1 196 ? 1.225 -10.703 -3.021 1.00 91.50 196 PHE A C 1
ATOM 1579 O O . PHE A 1 196 ? 1.886 -10.409 -4.012 1.00 91.50 196 PHE A O 1
ATOM 1586 N N . LEU A 1 197 ? 1.591 -11.704 -2.214 1.00 88.94 197 LEU A N 1
ATOM 1587 C CA . LEU A 1 197 ? 2.803 -12.498 -2.449 1.00 88.94 197 LEU A CA 1
ATOM 1588 C C . LEU A 1 197 ? 2.745 -13.274 -3.773 1.00 88.94 197 LEU A C 1
ATOM 1590 O O . LEU A 1 197 ? 3.728 -13.337 -4.504 1.00 88.94 197 LEU A O 1
ATOM 1594 N N . SER A 1 198 ? 1.579 -13.825 -4.114 1.00 91.38 198 SER A N 1
ATOM 1595 C CA . SER A 1 198 ? 1.385 -14.535 -5.384 1.00 91.38 198 SER A CA 1
ATOM 1596 C C . SER A 1 198 ? 1.473 -13.587 -6.580 1.00 91.38 198 SER A C 1
ATOM 1598 O O . SER A 1 198 ? 2.042 -13.953 -7.603 1.00 91.38 198 SER A O 1
ATOM 1600 N N . GLN A 1 199 ? 0.960 -12.359 -6.442 1.00 91.44 199 GLN A N 1
ATOM 1601 C CA . GLN A 1 199 ? 1.080 -11.303 -7.448 1.00 91.44 199 GLN A CA 1
ATOM 1602 C C . GLN A 1 199 ? 2.539 -10.938 -7.707 1.00 91.44 199 GLN A C 1
ATOM 1604 O O . GLN A 1 199 ? 2.913 -10.807 -8.867 1.00 91.44 199 GLN A O 1
ATOM 1609 N N . MET A 1 200 ? 3.363 -10.806 -6.662 1.00 87.31 200 MET A N 1
ATOM 1610 C CA . MET A 1 200 ? 4.788 -10.496 -6.823 1.00 87.31 200 MET A CA 1
ATOM 1611 C C . MET A 1 200 ? 5.490 -11.519 -7.725 1.00 87.31 200 MET A C 1
ATOM 1613 O O . MET A 1 200 ? 6.092 -11.142 -8.730 1.00 87.31 200 MET A O 1
ATOM 1617 N N . VAL A 1 201 ? 5.332 -12.811 -7.416 1.00 87.25 201 VAL A N 1
ATOM 1618 C CA . VAL A 1 201 ? 5.928 -13.905 -8.201 1.00 87.25 201 VAL A CA 1
ATOM 1619 C C . VAL A 1 201 ? 5.346 -13.936 -9.615 1.00 87.25 201 VAL A C 1
ATOM 1621 O O . VAL A 1 201 ? 6.080 -14.021 -10.598 1.00 87.25 201 VAL A O 1
ATOM 1624 N N . TYR A 1 202 ? 4.021 -13.833 -9.735 1.00 90.12 202 TYR A N 1
ATOM 1625 C CA . TYR A 1 202 ? 3.329 -13.892 -11.018 1.00 90.12 202 TYR A CA 1
ATOM 1626 C C . TYR A 1 202 ? 3.748 -12.762 -11.965 1.00 90.12 202 TYR A C 1
ATOM 1628 O O . TYR A 1 202 ? 4.137 -13.023 -13.105 1.00 90.12 202 TYR A O 1
ATOM 1636 N N . PHE A 1 203 ? 3.717 -11.513 -11.495 1.00 89.50 203 PHE A N 1
ATOM 1637 C CA . PHE A 1 203 ? 4.066 -10.361 -12.322 1.00 89.50 203 PHE A CA 1
ATOM 1638 C C . PHE A 1 203 ? 5.543 -10.329 -12.700 1.00 89.50 203 PHE A C 1
ATOM 1640 O O . PHE A 1 203 ? 5.892 -9.772 -13.736 1.00 89.50 203 PHE A O 1
ATOM 1647 N N . TYR A 1 204 ? 6.410 -10.948 -11.899 1.00 85.31 204 TYR A N 1
ATOM 1648 C CA . TYR A 1 204 ? 7.821 -11.043 -12.235 1.00 85.31 204 TYR A CA 1
ATOM 1649 C C . TYR A 1 204 ? 8.115 -12.132 -13.280 1.00 85.31 204 TYR A C 1
ATOM 1651 O O . TYR A 1 204 ? 8.870 -11.886 -14.219 1.00 85.31 204 TYR A O 1
ATOM 1659 N N . TYR A 1 205 ? 7.512 -13.321 -13.156 1.00 84.38 205 TYR A N 1
ATOM 1660 C CA . TYR A 1 205 ? 7.886 -14.483 -13.977 1.00 84.38 205 TYR A CA 1
ATOM 1661 C C . TYR A 1 205 ? 6.906 -14.860 -15.090 1.00 84.38 205 TYR A C 1
ATOM 1663 O O . TYR A 1 205 ? 7.282 -15.651 -15.951 1.00 84.38 205 TYR A O 1
ATOM 1671 N N . MET A 1 206 ? 5.654 -14.399 -15.072 1.00 87.12 206 MET A N 1
ATOM 1672 C CA . MET A 1 206 ? 4.599 -14.980 -15.921 1.00 87.12 206 MET A CA 1
ATOM 1673 C C . MET A 1 206 ? 3.729 -13.962 -16.660 1.00 87.12 206 MET A C 1
ATOM 1675 O O . MET A 1 206 ? 3.101 -14.331 -17.649 1.00 87.12 206 MET A O 1
ATOM 1679 N N . ASP A 1 207 ? 3.700 -12.696 -16.244 1.00 86.62 207 ASP A N 1
ATOM 1680 C CA . ASP A 1 207 ? 2.822 -11.681 -16.851 1.00 86.62 207 ASP A CA 1
ATOM 1681 C C . ASP A 1 207 ? 3.049 -11.484 -18.361 1.00 86.62 207 ASP A C 1
ATOM 1683 O O . ASP A 1 207 ? 2.101 -11.332 -19.137 1.00 86.62 207 ASP A O 1
ATOM 1687 N N . TYR A 1 208 ? 4.300 -11.617 -18.816 1.00 87.25 208 TYR A N 1
ATOM 1688 C CA . TYR A 1 208 ? 4.648 -11.496 -20.234 1.00 87.25 208 TYR A CA 1
ATOM 1689 C C . TYR A 1 208 ? 3.924 -12.513 -21.136 1.00 87.25 208 TYR A C 1
ATOM 1691 O O . TYR A 1 208 ? 3.756 -12.251 -22.328 1.00 87.25 208 TYR A O 1
ATOM 1699 N N . LEU A 1 209 ? 3.476 -13.653 -20.590 1.00 89.50 209 LEU A N 1
ATOM 1700 C CA . LEU A 1 209 ? 2.753 -14.688 -21.339 1.00 89.50 209 LEU A CA 1
ATOM 1701 C C . LEU A 1 209 ? 1.407 -14.181 -21.867 1.00 89.50 209 LEU A C 1
ATOM 1703 O O . LEU A 1 209 ? 0.933 -14.647 -22.902 1.00 89.50 209 LEU A O 1
ATOM 1707 N N . PHE A 1 210 ? 0.805 -13.211 -21.177 1.00 91.00 210 PHE A N 1
ATOM 1708 C CA . PHE A 1 210 ? -0.530 -12.699 -21.481 1.00 91.00 210 PHE A CA 1
ATOM 1709 C C . PHE A 1 210 ? -0.525 -11.242 -21.956 1.00 91.00 210 PHE A C 1
ATOM 1711 O O . PHE A 1 210 ? -1.570 -10.739 -22.364 1.00 91.00 210 PHE A O 1
ATOM 1718 N N . ALA A 1 211 ? 0.636 -10.581 -21.989 1.00 87.62 211 ALA A N 1
ATOM 1719 C CA . ALA A 1 211 ? 0.781 -9.153 -22.293 1.00 87.62 211 ALA A CA 1
ATOM 1720 C C . ALA A 1 211 ? 0.219 -8.710 -23.661 1.00 87.62 211 ALA A C 1
ATOM 1722 O O . ALA A 1 211 ? -0.030 -7.527 -23.874 1.00 87.62 211 ALA A O 1
ATOM 1723 N N . LYS A 1 212 ? 0.017 -9.643 -24.602 1.00 93.12 212 LYS A N 1
ATOM 1724 C CA . LYS A 1 212 ? -0.542 -9.363 -25.940 1.00 93.12 212 LYS A CA 1
ATOM 1725 C C . LYS A 1 212 ? -2.063 -9.525 -26.032 1.00 93.12 212 LYS A C 1
ATOM 1727 O O . LYS A 1 212 ? -2.625 -9.334 -27.109 1.00 93.12 212 LYS A O 1
ATOM 1732 N N . LEU A 1 213 ? -2.732 -9.925 -24.952 1.00 93.69 213 LEU A N 1
ATOM 1733 C CA . LEU A 1 213 ? -4.180 -10.107 -24.955 1.00 93.69 213 LEU A CA 1
ATOM 1734 C C . LEU A 1 213 ? -4.922 -8.760 -24.951 1.00 93.69 213 LEU A C 1
ATOM 1736 O O . LEU A 1 213 ? -4.400 -7.766 -24.445 1.00 93.69 213 LEU A O 1
ATOM 1740 N N . PRO A 1 214 ? -6.169 -8.715 -25.459 1.00 96.69 214 PRO A N 1
ATOM 1741 C CA . PRO A 1 214 ? -7.023 -7.542 -25.308 1.00 96.69 214 PRO A CA 1
ATOM 1742 C C . PRO A 1 214 ? -7.169 -7.151 -23.833 1.00 96.69 214 PRO A C 1
ATOM 1744 O O . PRO A 1 214 ? -7.334 -8.028 -22.984 1.00 96.69 214 PRO A O 1
ATOM 1747 N N . LEU A 1 215 ? -7.179 -5.846 -23.534 1.00 93.75 215 LEU A N 1
ATOM 1748 C CA . LEU A 1 215 ? -7.116 -5.310 -22.164 1.00 93.75 215 LEU A CA 1
ATOM 1749 C C . LEU A 1 215 ? -8.110 -5.969 -21.193 1.00 93.75 215 LEU A C 1
ATOM 1751 O O . LEU A 1 215 ? -7.733 -6.349 -20.088 1.00 93.75 215 LEU A O 1
ATOM 1755 N N . GLY A 1 216 ? -9.369 -6.142 -21.607 1.00 95.75 216 GLY A N 1
ATOM 1756 C CA . GLY A 1 216 ? -10.386 -6.774 -20.762 1.00 95.75 216 GLY A CA 1
ATOM 1757 C C . GLY A 1 216 ? -10.055 -8.228 -20.408 1.00 95.75 216 GLY A C 1
ATOM 1758 O O . GLY A 1 216 ? -10.212 -8.634 -19.259 1.00 95.75 216 GLY A O 1
ATOM 1759 N N . LEU A 1 217 ? -9.542 -8.996 -21.373 1.00 94.62 217 LEU A N 1
ATOM 1760 C CA . LEU A 1 217 ? -9.154 -10.391 -21.167 1.00 94.62 217 LEU A CA 1
ATOM 1761 C C . LEU A 1 217 ? -7.858 -10.500 -20.353 1.00 94.62 217 LEU A C 1
ATOM 1763 O O . LEU A 1 217 ? -7.771 -11.344 -19.466 1.00 94.62 217 LEU A O 1
ATOM 1767 N N . TYR A 1 218 ? -6.892 -9.614 -20.609 1.00 94.31 218 TYR A N 1
ATOM 1768 C CA . TYR A 1 218 ? -5.661 -9.490 -19.828 1.00 94.31 218 TYR A CA 1
ATOM 1769 C C . TYR A 1 218 ? -5.962 -9.249 -18.341 1.00 94.31 218 TYR A C 1
ATOM 1771 O O . TYR A 1 218 ? -5.492 -9.994 -17.482 1.00 94.31 218 TYR A O 1
ATOM 1779 N N . ILE A 1 219 ? -6.823 -8.270 -18.034 1.00 93.94 219 ILE A N 1
ATOM 1780 C CA . ILE A 1 219 ? -7.241 -7.969 -16.657 1.00 93.94 219 ILE A CA 1
ATOM 1781 C C . ILE A 1 219 ? -7.957 -9.169 -16.032 1.00 93.94 219 ILE A C 1
ATOM 1783 O O . ILE A 1 219 ? -7.635 -9.555 -14.908 1.00 93.94 219 ILE A O 1
ATOM 1787 N N . LEU A 1 220 ? -8.910 -9.774 -16.749 1.00 95.69 220 LEU A N 1
ATOM 1788 C CA . LEU A 1 220 ? -9.686 -10.904 -16.239 1.00 95.69 220 LEU A CA 1
ATOM 1789 C C . LEU A 1 220 ? -8.794 -12.103 -15.893 1.00 95.69 220 LEU A C 1
ATOM 1791 O O . LEU A 1 220 ? -8.938 -12.678 -14.812 1.00 95.69 220 LEU A O 1
ATOM 1795 N N . ILE A 1 221 ? -7.865 -12.468 -16.781 1.00 94.50 221 ILE A N 1
ATOM 1796 C CA . ILE A 1 221 ? -6.941 -13.591 -16.575 1.00 94.50 221 ILE A CA 1
ATOM 1797 C C . ILE A 1 221 ? -6.004 -13.302 -15.405 1.00 94.50 221 ILE A C 1
ATOM 1799 O O . ILE A 1 221 ? -5.921 -14.116 -14.486 1.00 94.50 221 ILE A O 1
ATOM 1803 N N . ASN A 1 222 ? -5.366 -12.128 -15.384 1.00 94.19 222 ASN A N 1
ATOM 1804 C CA . ASN A 1 222 ? -4.434 -11.751 -14.321 1.00 94.19 222 ASN A CA 1
ATOM 1805 C C . ASN A 1 222 ? -5.110 -11.736 -12.946 1.00 94.19 222 ASN A C 1
ATOM 1807 O O . ASN A 1 222 ? -4.580 -12.310 -11.992 1.00 94.19 222 ASN A O 1
ATOM 1811 N N . LEU A 1 223 ? -6.306 -11.146 -12.839 1.00 94.44 223 LEU A N 1
ATOM 1812 C CA . LEU A 1 223 ? -7.097 -11.175 -11.607 1.00 94.44 223 LEU A CA 1
ATOM 1813 C C . LEU A 1 223 ? -7.449 -12.605 -11.199 1.00 94.44 223 LEU A C 1
ATOM 1815 O O . LEU A 1 223 ? -7.277 -12.967 -10.037 1.00 94.44 223 LEU A O 1
ATOM 1819 N N . THR A 1 224 ? -7.904 -13.429 -12.143 1.00 95.25 224 THR A N 1
ATOM 1820 C CA . THR A 1 224 ? -8.288 -14.816 -11.859 1.00 95.25 224 THR A CA 1
ATOM 1821 C C . THR A 1 224 ? -7.100 -15.617 -11.336 1.00 95.25 224 THR A C 1
ATOM 1823 O O . THR A 1 224 ? -7.224 -16.272 -10.300 1.00 95.25 224 THR A O 1
ATOM 1826 N N . ILE A 1 225 ? -5.937 -15.529 -11.988 1.00 95.25 225 ILE A N 1
ATOM 1827 C CA . ILE A 1 225 ? -4.717 -16.232 -11.571 1.00 95.25 225 ILE A CA 1
ATOM 1828 C C . ILE A 1 225 ? -4.277 -15.754 -10.188 1.00 95.25 225 ILE A C 1
ATOM 1830 O O . ILE A 1 225 ? -4.093 -16.569 -9.289 1.00 95.25 225 ILE A O 1
ATOM 1834 N N . CYS A 1 226 ? -4.171 -14.443 -9.981 1.00 95.12 226 CYS A N 1
ATOM 1835 C CA . CYS A 1 226 ? -3.654 -13.891 -8.733 1.00 95.12 226 CYS A CA 1
ATOM 1836 C C . CYS A 1 226 ? -4.565 -14.188 -7.534 1.00 95.12 226 CYS A C 1
ATOM 1838 O O . CYS A 1 226 ? -4.084 -14.581 -6.469 1.00 95.12 226 CYS A O 1
ATOM 1840 N N . LEU A 1 227 ? -5.884 -14.029 -7.701 1.00 96.38 227 LEU A N 1
ATOM 1841 C CA . LEU A 1 227 ? -6.854 -14.307 -6.641 1.00 96.38 227 LEU A CA 1
ATOM 1842 C C . LEU A 1 227 ? -6.917 -15.802 -6.326 1.00 96.38 227 LEU A C 1
ATOM 1844 O O . LEU A 1 227 ? -6.897 -16.172 -5.154 1.00 96.38 227 LEU A O 1
ATOM 1848 N N . SER A 1 228 ? -6.966 -16.664 -7.347 1.00 96.38 228 SER A N 1
ATOM 1849 C CA . SER A 1 228 ? -7.047 -18.113 -7.138 1.00 96.38 228 SER A CA 1
ATOM 1850 C C . SER A 1 228 ? -5.757 -18.683 -6.545 1.00 96.38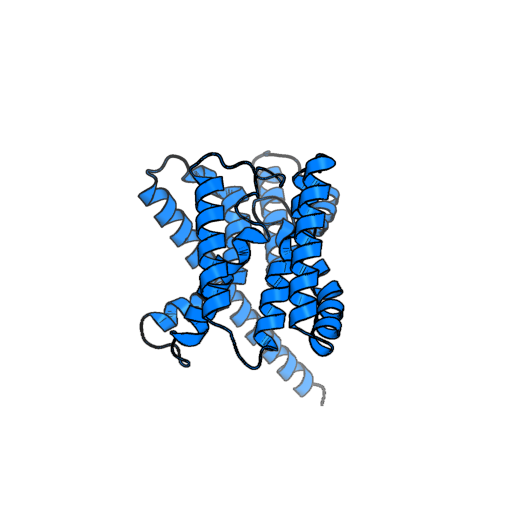 228 SER A C 1
ATOM 1852 O O . SER A 1 228 ? -5.826 -19.368 -5.526 1.00 96.38 228 SER A O 1
ATOM 1854 N N . ALA A 1 229 ? -4.587 -18.353 -7.102 1.00 95.44 229 ALA A N 1
ATOM 1855 C CA . ALA A 1 229 ? -3.295 -18.814 -6.597 1.00 95.44 229 ALA A CA 1
ATOM 1856 C C . ALA A 1 229 ? -3.050 -18.338 -5.159 1.00 95.44 229 ALA A C 1
ATOM 1858 O O . ALA A 1 229 ? -2.721 -19.144 -4.289 1.00 95.44 229 ALA A O 1
ATOM 1859 N N . GLY A 1 230 ? -3.303 -17.056 -4.879 1.00 96.06 230 GLY A N 1
ATOM 1860 C CA . GLY A 1 230 ? -3.163 -16.498 -3.537 1.00 96.06 230 GLY A CA 1
ATOM 1861 C C . GLY A 1 230 ? -4.118 -17.104 -2.519 1.00 96.06 230 GLY A C 1
ATOM 1862 O O . GLY A 1 230 ? -3.717 -17.423 -1.398 1.00 96.06 230 GLY A O 1
ATOM 1863 N N . TYR A 1 231 ? -5.378 -17.316 -2.901 1.00 96.81 231 TYR A N 1
ATOM 1864 C CA . TYR A 1 231 ? -6.354 -17.947 -2.018 1.00 96.81 231 TYR A CA 1
ATOM 1865 C C . TYR A 1 231 ? -6.026 -19.425 -1.755 1.00 96.81 231 TYR A C 1
ATOM 1867 O O . TYR A 1 231 ? -6.116 -19.884 -0.616 1.00 96.81 231 TYR A O 1
ATOM 1875 N N . LEU A 1 232 ? -5.574 -20.167 -2.772 1.00 96.38 232 LEU A N 1
ATOM 1876 C CA . LEU A 1 232 ? -5.087 -21.538 -2.602 1.00 96.38 232 LEU A CA 1
ATOM 1877 C C . LEU A 1 232 ? -3.866 -21.584 -1.679 1.00 96.38 232 LEU A C 1
ATOM 1879 O O . LEU A 1 232 ? -3.830 -22.406 -0.763 1.00 96.38 232 LEU A O 1
ATOM 1883 N N . PHE A 1 233 ? -2.907 -20.675 -1.862 1.00 95.44 233 PHE A N 1
ATOM 1884 C CA . PHE A 1 233 ? -1.736 -20.563 -0.997 1.00 95.44 233 PHE A CA 1
ATOM 1885 C C . PHE A 1 233 ? -2.134 -20.319 0.468 1.00 95.44 233 PHE A C 1
ATOM 1887 O O . PHE A 1 233 ? -1.646 -21.007 1.368 1.00 95.44 233 PHE A O 1
ATOM 1894 N N . TYR A 1 234 ? -3.088 -19.418 0.709 1.00 95.94 234 TYR A N 1
ATOM 1895 C CA . TYR A 1 234 ? -3.656 -19.179 2.037 1.00 95.94 234 TYR A CA 1
ATOM 1896 C C . TYR A 1 234 ? -4.255 -20.450 2.662 1.00 95.94 234 TYR A C 1
ATOM 1898 O O . TYR A 1 234 ? -3.937 -20.790 3.805 1.00 95.94 234 TYR A O 1
ATOM 1906 N N . LEU A 1 235 ? -5.086 -21.188 1.917 1.00 95.19 235 LEU A N 1
ATOM 1907 C CA . LEU A 1 235 ? -5.707 -22.424 2.408 1.00 95.19 235 LEU A CA 1
ATOM 1908 C C . LEU A 1 235 ? -4.675 -23.518 2.717 1.00 95.19 235 LEU A C 1
ATOM 1910 O O . LEU A 1 235 ? -4.814 -24.236 3.711 1.00 95.19 235 LEU A O 1
ATOM 1914 N N . LEU A 1 236 ? -3.641 -23.650 1.883 1.00 94.06 236 LEU A N 1
ATOM 1915 C CA . LEU A 1 236 ? -2.558 -24.611 2.093 1.00 94.06 236 LEU A CA 1
ATOM 1916 C C . LEU A 1 236 ? -1.762 -24.287 3.359 1.00 94.06 236 LEU A C 1
ATOM 1918 O O . LEU A 1 236 ? -1.530 -25.182 4.173 1.00 94.06 236 LEU A O 1
ATOM 1922 N N . GLU A 1 237 ? -1.402 -23.018 3.576 1.00 92.56 237 GLU A N 1
ATOM 1923 C CA . GLU A 1 237 ? -0.687 -22.616 4.791 1.00 92.56 237 GLU A CA 1
ATOM 1924 C C . GLU A 1 237 ? -1.522 -22.897 6.049 1.00 92.56 237 GLU A C 1
ATOM 1926 O O . GLU A 1 237 ? -0.997 -23.404 7.043 1.00 92.56 237 GLU A O 1
ATOM 1931 N N . GLN A 1 238 ? -2.830 -22.624 6.017 1.00 91.88 238 GLN A N 1
ATOM 1932 C CA . GLN A 1 238 ? -3.710 -22.919 7.149 1.00 91.88 238 GLN A CA 1
ATOM 1933 C C . GLN A 1 238 ? -3.763 -24.408 7.481 1.00 91.88 238 GLN A C 1
ATOM 1935 O O . GLN A 1 238 ? -3.629 -24.778 8.649 1.00 91.88 238 GLN A O 1
ATOM 1940 N N . LYS A 1 239 ? -3.911 -25.264 6.464 1.00 92.38 239 LYS A N 1
ATOM 1941 C CA . LYS A 1 239 ? -3.896 -26.720 6.654 1.00 92.38 239 LYS A CA 1
ATOM 1942 C C . LYS A 1 239 ? -2.567 -27.191 7.243 1.00 92.38 239 LYS A C 1
ATOM 1944 O O . LYS A 1 239 ? -2.569 -27.967 8.194 1.00 92.38 239 LYS A O 1
ATOM 1949 N N . LEU A 1 240 ? -1.441 -26.686 6.737 1.00 90.31 240 LEU A N 1
ATOM 1950 C CA . LEU A 1 240 ? -0.112 -27.021 7.258 1.00 90.31 240 LEU A CA 1
ATOM 1951 C C . LEU A 1 240 ? 0.047 -26.609 8.726 1.00 90.31 240 LEU A C 1
ATOM 1953 O O . LEU A 1 240 ? 0.503 -27.406 9.544 1.00 90.31 240 LEU A O 1
ATOM 1957 N N . ARG A 1 241 ? -0.380 -25.394 9.086 1.00 87.81 241 ARG A N 1
ATOM 1958 C CA . ARG A 1 241 ? -0.344 -24.914 10.477 1.00 87.81 241 ARG A CA 1
ATOM 1959 C C . ARG A 1 241 ? -1.195 -25.778 11.405 1.00 87.81 241 ARG A C 1
ATOM 1961 O O . ARG A 1 241 ? -0.746 -26.097 12.501 1.00 87.81 241 ARG A O 1
ATOM 1968 N N . ALA A 1 242 ? -2.381 -26.196 10.963 1.00 89.50 242 ALA A N 1
ATOM 1969 C CA . ALA A 1 242 ? -3.245 -27.079 11.743 1.00 89.50 242 ALA A CA 1
ATOM 1970 C C . ALA A 1 242 ? -2.586 -28.445 12.019 1.00 89.50 242 ALA A C 1
ATOM 1972 O O . ALA A 1 242 ? -2.618 -28.925 13.153 1.00 89.50 242 ALA A O 1
ATOM 1973 N N . VAL A 1 243 ? -1.928 -29.036 11.013 1.00 89.44 243 VAL A N 1
ATOM 1974 C CA . VAL A 1 243 ? -1.196 -30.312 11.148 1.00 89.44 243 VAL A CA 1
ATOM 1975 C C . VAL A 1 243 ? 0.014 -30.185 12.082 1.00 89.44 243 VAL A C 1
ATOM 1977 O O . VAL A 1 243 ? 0.287 -31.080 12.880 1.00 89.44 243 VAL A O 1
ATOM 1980 N N . LEU A 1 244 ? 0.757 -29.079 12.006 1.00 86.19 244 LEU A N 1
ATOM 1981 C CA . LEU A 1 244 ? 1.912 -28.850 12.880 1.00 86.19 244 LEU A CA 1
ATOM 1982 C C . LEU A 1 244 ? 1.497 -28.660 14.344 1.00 86.19 244 LEU A C 1
ATOM 1984 O O . LEU A 1 244 ? 2.162 -29.180 15.239 1.00 86.19 244 LEU A O 1
ATOM 1988 N N . ASN A 1 245 ? 0.388 -27.960 14.590 1.00 85.00 245 ASN A N 1
ATOM 1989 C CA . ASN A 1 245 ? -0.118 -27.737 15.943 1.00 85.00 245 ASN A CA 1
ATOM 1990 C C . ASN A 1 245 ? -0.626 -29.034 16.590 1.00 85.00 245 ASN A C 1
ATOM 1992 O O . ASN A 1 245 ? -0.260 -29.319 17.725 1.00 85.00 245 ASN A O 1
ATOM 1996 N N . THR A 1 246 ? -1.364 -29.869 15.852 1.00 81.75 246 THR A N 1
ATOM 1997 C CA . THR A 1 246 ? -1.821 -31.183 16.350 1.00 81.75 246 THR A CA 1
ATOM 1998 C C . THR A 1 246 ? -0.657 -32.123 16.668 1.00 81.75 246 THR A C 1
ATOM 2000 O O . THR A 1 246 ? -0.669 -32.802 17.692 1.00 81.75 246 THR A O 1
ATOM 2003 N N . LYS A 1 247 ? 0.405 -32.129 15.848 1.00 73.88 247 LYS A N 1
ATOM 2004 C CA . LYS A 1 247 ? 1.632 -32.886 16.158 1.00 73.88 247 LYS A CA 1
ATOM 2005 C C . LYS A 1 247 ? 2.352 -32.368 17.402 1.00 73.88 247 LYS A C 1
ATOM 2007 O O . LYS A 1 247 ? 2.891 -33.165 18.163 1.00 73.88 247 LYS A O 1
ATOM 2012 N N . LYS A 1 248 ? 2.373 -31.049 17.607 1.00 72.31 248 LYS A N 1
ATOM 2013 C CA . LYS A 1 248 ? 2.974 -30.432 18.793 1.00 72.31 248 LYS A CA 1
ATOM 2014 C C . LYS A 1 248 ? 2.228 -30.852 20.062 1.00 72.31 248 LYS A C 1
ATOM 2016 O O . LYS A 1 248 ? 2.872 -31.264 21.017 1.00 72.31 248 LYS A O 1
ATOM 2021 N N . GLU A 1 249 ? 0.897 -30.824 20.048 1.00 70.06 249 GLU A N 1
ATOM 2022 C CA . GLU A 1 249 ? 0.052 -31.280 21.163 1.00 70.06 249 GLU A CA 1
ATOM 2023 C C . GLU A 1 249 ? 0.233 -32.777 21.461 1.00 70.06 249 GLU A C 1
ATOM 2025 O O . GLU A 1 249 ? 0.406 -33.154 22.619 1.00 70.06 249 GLU A O 1
ATOM 2030 N N . ALA A 1 250 ? 0.309 -33.623 20.428 1.00 65.56 250 ALA A N 1
ATOM 2031 C CA . ALA A 1 250 ? 0.593 -35.051 20.590 1.00 65.56 250 ALA A CA 1
ATOM 2032 C C . ALA A 1 250 ? 2.002 -35.325 21.157 1.00 65.56 250 ALA A C 1
ATOM 2034 O O . ALA A 1 250 ? 2.177 -36.245 21.948 1.00 65.56 250 ALA A O 1
ATOM 2035 N N . GLY A 1 251 ? 3.004 -34.518 20.791 1.00 62.12 251 GLY A N 1
ATOM 2036 C CA . GLY A 1 251 ? 4.369 -34.640 21.311 1.00 62.12 251 GLY A CA 1
ATOM 2037 C C . GLY A 1 251 ? 4.496 -34.306 22.801 1.00 62.12 251 GLY A C 1
ATOM 2038 O O . GLY A 1 251 ? 5.249 -34.976 23.501 1.00 62.12 251 GLY A O 1
ATOM 2039 N N . TYR A 1 252 ? 3.733 -33.329 23.306 1.00 58.22 252 TYR A N 1
ATOM 2040 C CA . TYR A 1 252 ? 3.699 -33.018 24.743 1.00 58.22 252 TYR A CA 1
ATOM 2041 C C . TYR A 1 252 ? 2.996 -34.106 25.567 1.00 58.22 252 TYR A C 1
ATOM 2043 O O . TYR A 1 252 ? 3.418 -34.375 26.690 1.00 58.22 252 TYR A O 1
ATOM 2051 N N . ALA A 1 253 ? 1.975 -34.762 25.006 1.00 56.38 253 ALA A N 1
ATOM 2052 C CA . ALA A 1 253 ? 1.228 -35.828 25.678 1.00 56.38 253 ALA A CA 1
ATOM 2053 C C . ALA A 1 253 ? 2.019 -37.141 25.848 1.00 56.38 253 ALA A C 1
ATOM 2055 O O . ALA A 1 253 ? 1.673 -37.945 26.702 1.00 56.38 253 ALA A O 1
ATOM 2056 N N . VAL A 1 254 ? 3.075 -37.364 25.056 1.00 57.44 254 VAL A N 1
ATOM 2057 C CA . VAL A 1 254 ? 3.954 -38.551 25.155 1.00 57.44 254 VAL A CA 1
ATOM 2058 C C . VAL A 1 254 ? 5.146 -38.309 26.100 1.00 57.44 254 VAL A C 1
ATOM 2060 O O . VAL A 1 254 ? 5.855 -39.242 26.463 1.00 57.44 254 VAL A O 1
ATOM 2063 N N . SER A 1 255 ? 5.375 -37.057 26.512 1.00 51.94 255 SER A N 1
ATOM 2064 C CA . SER A 1 255 ? 6.463 -36.654 27.420 1.00 51.94 255 SER A CA 1
ATOM 2065 C C . SER A 1 255 ? 6.039 -36.453 28.886 1.00 51.94 255 SER A C 1
ATOM 2067 O O . SER A 1 255 ? 6.837 -35.942 29.673 1.00 51.94 255 SER A O 1
ATOM 2069 N N . GLN A 1 256 ? 4.802 -36.818 29.240 1.00 44.19 256 GLN A N 1
ATOM 2070 C CA . GLN A 1 256 ? 4.275 -36.879 30.613 1.00 44.19 256 GLN A CA 1
ATOM 2071 C C . GLN A 1 256 ? 4.014 -38.331 31.003 1.00 44.19 256 GLN A C 1
ATOM 2073 O O . GLN A 1 256 ? 4.209 -38.642 32.197 1.00 44.19 256 GLN A O 1
#